Protein AF-A0A614MPD1-F1 (afdb_monomer_lite)

Secondary structure (DSSP, 8-state):
-HHHHHHTT--SSTTSS----PPPPTTT-HHHHHHHHHHHHHHHTT-SEEE-S-SS--EEE-TTTTT--HHHHHHHHHHTHHHHHHHHHHHHHHHIIIIIHHHHHHHHH-HHHHHH-----HHHHHHHHHHTTSB-TTS-B-HHHHTTTTSHHHHHHHHH-HHHHTT-TTS--HHHH-HHHHHHHHHHH-

Foldseek 3Di:
DVLVCVVVVVDDDPPPPDPPLDQDDCVRPVLSNLLLLLLLLLQQQLAQKFADPDPVDGIDGGCVVVPHDSVRSSVVCSVVVVRSSVRSVVVVVVCVVPPVSCVVCCCPPNPVCVVVDDCPDPVVVVVLVLQQLDADPVRGHVVCLVNVNVVVVVSSCLQLPCVSVVVPSSHHPCLVVPVSSNVVSVVVVD

Organism: Salmonella enteritidis (NCBI:txid149539)

Structure (mmCIF, N/CA/C/O backbone):
data_AF-A0A614MPD1-F1
#
_entry.id   AF-A0A614MPD1-F1
#
loop_
_atom_site.group_PDB
_atom_site.id
_atom_site.type_symbol
_atom_site.label_atom_id
_atom_site.label_alt_id
_atom_site.label_comp_id
_atom_site.label_asym_id
_atom_site.label_entity_id
_atom_site.label_seq_id
_atom_site.pdbx_PDB_ins_code
_atom_s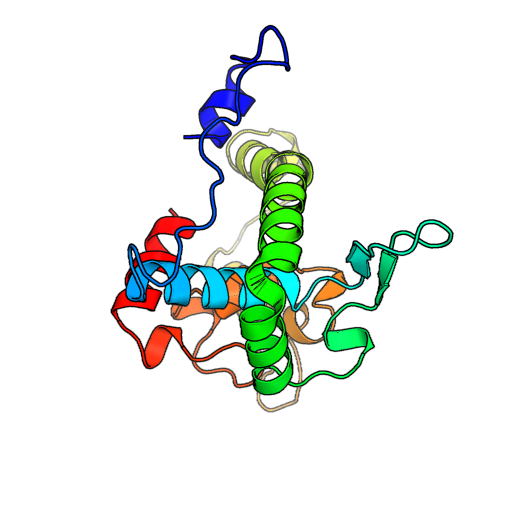ite.Cartn_x
_atom_site.Cartn_y
_atom_site.Cartn_z
_atom_site.occupancy
_atom_site.B_iso_or_equiv
_atom_site.auth_seq_id
_atom_site.auth_comp_id
_atom_site.auth_asym_id
_atom_site.auth_atom_id
_atom_site.pdbx_PDB_model_num
ATOM 1 N N . ALA A 1 1 ? -13.727 5.597 -9.754 1.00 51.06 1 ALA A N 1
ATOM 2 C CA . ALA A 1 1 ? -14.730 6.674 -9.540 1.00 51.06 1 ALA A CA 1
ATOM 3 C C . ALA A 1 1 ? -14.088 8.053 -9.317 1.00 51.06 1 ALA A C 1
ATOM 5 O O . ALA A 1 1 ? -14.394 8.972 -10.068 1.00 51.06 1 ALA A O 1
ATOM 6 N N . ILE A 1 2 ? -13.162 8.209 -8.358 1.00 43.09 2 ILE A N 1
ATOM 7 C CA . ILE A 1 2 ? -12.476 9.491 -8.073 1.00 43.09 2 ILE A CA 1
ATOM 8 C C . ILE A 1 2 ? -11.552 9.923 -9.224 1.00 43.09 2 ILE A C 1
ATOM 10 O O . ILE A 1 2 ? -11.564 11.083 -9.625 1.00 43.09 2 ILE A O 1
ATOM 14 N N . THR A 1 3 ? -10.838 8.985 -9.846 1.00 43.44 3 THR A N 1
ATOM 15 C CA . THR A 1 3 ? -9.975 9.250 -11.011 1.00 43.44 3 THR A CA 1
ATOM 16 C C . THR A 1 3 ? -10.757 9.842 -12.184 1.00 43.44 3 THR A C 1
ATOM 18 O O . THR A 1 3 ? -10.277 10.750 -12.848 1.00 43.44 3 THR A O 1
ATOM 21 N N . SER A 1 4 ? -11.999 9.398 -12.413 1.00 45.75 4 SER A N 1
ATOM 22 C CA . SER A 1 4 ? -12.889 9.974 -13.431 1.00 45.75 4 SER A CA 1
ATOM 23 C C . SER A 1 4 ? -13.348 11.388 -13.054 1.00 45.75 4 SER A C 1
ATOM 25 O O . SER A 1 4 ? -13.361 12.270 -13.906 1.00 45.75 4 SER A O 1
ATOM 27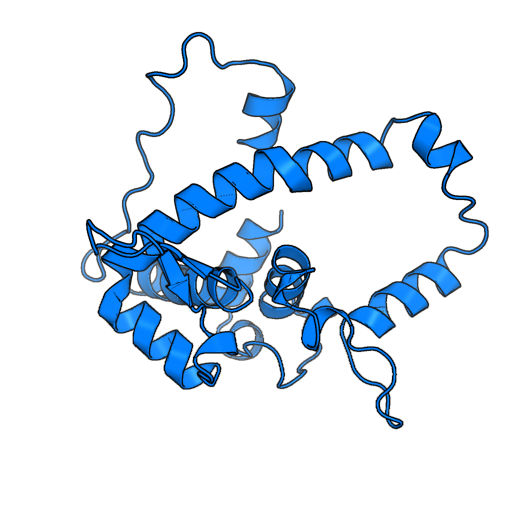 N N . ILE A 1 5 ? -13.668 11.631 -11.780 1.00 48.53 5 ILE A N 1
ATOM 28 C CA . ILE A 1 5 ? -14.045 12.960 -11.265 1.00 48.53 5 ILE A CA 1
ATOM 29 C C . ILE A 1 5 ? -12.899 13.967 -11.465 1.00 48.53 5 ILE A C 1
ATOM 31 O O . ILE A 1 5 ? -13.133 15.082 -11.938 1.00 48.53 5 ILE A O 1
ATOM 35 N N . LEU A 1 6 ? -11.660 13.549 -11.181 1.00 49.69 6 LEU A N 1
ATOM 36 C CA . LEU A 1 6 ? -10.448 14.343 -11.401 1.00 49.69 6 LEU A CA 1
ATOM 37 C C . LEU A 1 6 ? -10.149 14.533 -12.897 1.00 49.69 6 LEU A C 1
ATOM 39 O O . LEU A 1 6 ? -9.849 15.642 -13.331 1.00 49.69 6 LEU A O 1
ATOM 43 N N . LYS A 1 7 ? -10.292 13.473 -13.702 1.00 47.88 7 LYS A N 1
ATOM 44 C CA . LYS A 1 7 ? -10.002 13.465 -15.146 1.00 47.88 7 LYS A CA 1
ATOM 45 C C . LYS A 1 7 ? -10.923 14.370 -15.967 1.00 47.88 7 LYS A C 1
ATOM 47 O O . LYS A 1 7 ? -10.492 14.880 -16.996 1.00 47.88 7 LYS A O 1
ATOM 52 N N . TYR A 1 8 ? -12.164 14.586 -15.532 1.00 53.97 8 TYR A N 1
ATOM 53 C CA . TYR A 1 8 ? -13.145 15.397 -16.265 1.00 53.97 8 TYR A CA 1
ATOM 54 C C . TYR A 1 8 ? -13.383 16.796 -15.674 1.00 53.97 8 TYR A C 1
ATOM 56 O O . TYR A 1 8 ? -14.333 17.457 -16.086 1.00 53.97 8 TYR A O 1
ATOM 64 N N . HIS A 1 9 ? -12.551 17.269 -14.734 1.00 46.38 9 HIS A N 1
ATOM 65 C CA . HIS A 1 9 ? -12.735 18.571 -14.070 1.00 46.38 9 HIS A CA 1
ATOM 66 C C . HIS A 1 9 ? -14.166 18.786 -13.530 1.00 46.38 9 HIS A C 1
ATOM 68 O O . HIS A 1 9 ? -14.705 19.890 -13.573 1.00 46.38 9 HIS A O 1
ATOM 74 N N . ALA A 1 10 ? -14.794 17.748 -12.969 1.00 44.31 10 ALA A N 1
ATOM 75 C CA . ALA A 1 10 ? -16.153 17.841 -12.421 1.00 44.31 10 ALA A CA 1
ATOM 76 C C . ALA A 1 10 ? -16.213 18.536 -11.040 1.00 44.31 10 ALA A C 1
ATOM 78 O O . ALA A 1 10 ? -17.151 18.330 -10.274 1.00 44.31 10 ALA A O 1
ATOM 79 N N . LEU A 1 11 ? -15.207 19.347 -10.698 1.00 42.56 11 LEU A N 1
ATOM 80 C CA . LEU A 1 11 ? -15.108 20.077 -9.434 1.00 42.56 11 LEU A CA 1
ATOM 81 C C . LEU A 1 11 ? -15.125 21.579 -9.698 1.00 42.56 11 LEU A C 1
ATOM 83 O O . LEU A 1 11 ? -14.114 22.273 -9.635 1.00 42.56 11 LEU A O 1
ATOM 87 N N . SER A 1 12 ? -16.326 22.074 -9.964 1.00 31.38 12 SER A N 1
ATOM 88 C CA . SER A 1 12 ? -16.677 23.476 -9.787 1.00 31.38 12 SER A CA 1
ATOM 89 C C . SER A 1 12 ? -17.722 23.542 -8.668 1.00 31.38 12 SER A C 1
ATOM 91 O O . SER A 1 12 ? -18.777 22.934 -8.845 1.00 31.38 12 SER A O 1
ATOM 93 N N . PRO A 1 13 ? -17.526 24.265 -7.546 1.00 43.62 13 PRO A N 1
ATOM 94 C CA . PRO A 1 13 ? -16.299 24.634 -6.836 1.00 43.62 13 PRO A CA 1
ATOM 95 C C . PRO A 1 13 ? -15.909 23.603 -5.746 1.00 43.62 13 PRO A C 1
ATOM 97 O O . PRO A 1 13 ? -16.736 22.832 -5.265 1.00 43.62 13 PRO A O 1
ATOM 100 N N . LEU A 1 14 ? -14.643 23.658 -5.314 1.00 41.47 14 LEU A N 1
ATOM 101 C CA . LEU A 1 14 ? -13.920 22.792 -4.352 1.00 41.47 14 LEU A CA 1
ATOM 102 C C . LEU A 1 14 ? -14.577 22.518 -2.976 1.00 41.47 14 LEU A C 1
ATOM 104 O O . LEU A 1 14 ? -14.015 21.772 -2.183 1.00 41.47 14 LEU A O 1
ATOM 108 N N . GLY A 1 15 ? -15.734 23.103 -2.661 1.00 37.91 15 GLY A N 1
ATOM 109 C CA . GLY A 1 15 ? -16.318 23.066 -1.315 1.00 37.91 15 GLY A CA 1
ATOM 110 C C . GLY A 1 15 ? -17.258 21.897 -1.003 1.00 37.91 15 GLY A C 1
ATOM 111 O O . GLY A 1 15 ? -17.695 21.795 0.136 1.00 37.91 15 GLY A O 1
ATOM 112 N N . VAL A 1 16 ? -17.626 21.049 -1.974 1.00 39.19 16 VAL A N 1
ATOM 113 C CA . VAL A 1 16 ? -18.790 20.143 -1.812 1.00 39.19 16 VAL A CA 1
ATOM 114 C C . VAL A 1 16 ? -18.476 18.643 -1.868 1.00 39.19 16 VAL A C 1
ATOM 116 O O . VAL A 1 16 ? -19.349 17.845 -1.548 1.00 39.19 16 VAL A O 1
ATOM 119 N N . MET A 1 17 ? -17.264 18.196 -2.200 1.00 44.28 17 MET A N 1
ATOM 120 C CA . MET A 1 17 ? -17.076 16.771 -2.515 1.00 44.28 17 MET A CA 1
ATOM 121 C C . MET A 1 17 ? -16.040 16.039 -1.664 1.00 44.28 17 MET A C 1
ATOM 123 O O . MET A 1 17 ? -15.105 15.499 -2.231 1.00 44.28 17 MET A O 1
ATOM 127 N N . ILE A 1 18 ? -16.257 15.954 -0.343 1.00 47.41 18 ILE A N 1
ATOM 128 C CA . ILE A 1 18 ? -15.939 14.756 0.464 1.00 47.41 18 ILE A CA 1
ATOM 129 C C . ILE A 1 18 ? -16.908 14.705 1.666 1.00 47.41 18 ILE A C 1
ATOM 131 O O . ILE A 1 18 ? -16.629 15.270 2.717 1.00 47.41 18 ILE A O 1
ATOM 135 N N . THR A 1 19 ? -18.073 14.067 1.528 1.00 43.81 19 THR A N 1
ATOM 136 C CA . THR A 1 19 ? -19.068 13.948 2.621 1.00 43.81 19 THR A CA 1
ATOM 137 C C . THR A 1 19 ? -19.152 12.552 3.244 1.00 43.81 19 THR A C 1
ATOM 139 O O . THR A 1 19 ? -19.973 12.351 4.129 1.00 43.81 19 THR A O 1
ATOM 142 N N . ASN A 1 20 ? -18.318 11.591 2.819 1.00 46.31 20 ASN A N 1
ATOM 143 C CA . ASN A 1 20 ? -18.426 10.191 3.258 1.00 46.31 20 ASN A CA 1
ATOM 144 C C . ASN A 1 20 ? -17.062 9.497 3.466 1.00 46.31 20 ASN A C 1
ATOM 146 O O . ASN A 1 20 ? -16.822 8.403 2.967 1.00 46.31 20 ASN A O 1
ATOM 150 N N . VAL A 1 21 ? -16.153 10.146 4.198 1.00 58.16 21 VAL A N 1
ATOM 151 C CA . VAL A 1 21 ? -14.916 9.533 4.734 1.00 58.16 21 VAL A CA 1
ATOM 152 C C . VAL A 1 21 ? -15.040 9.338 6.244 1.00 58.16 21 VAL A C 1
ATOM 154 O O . VAL A 1 21 ? -14.172 9.737 7.010 1.00 58.16 21 VAL A O 1
ATOM 157 N N . SER A 1 22 ? -16.170 8.811 6.710 1.00 64.62 22 SER A N 1
ATOM 158 C CA . SER A 1 22 ? -16.291 8.425 8.115 1.00 64.62 22 SER A CA 1
ATOM 159 C C . SER A 1 22 ? -15.662 7.050 8.304 1.00 64.62 22 SER A C 1
ATOM 161 O O . SER A 1 22 ? -16.089 6.095 7.653 1.00 64.62 22 SER A O 1
ATOM 163 N N . LEU A 1 23 ? -14.693 6.945 9.213 1.00 74.31 23 LEU A N 1
ATOM 164 C CA . LEU A 1 23 ? -14.231 5.662 9.736 1.00 74.31 23 LEU A CA 1
ATOM 165 C C . LEU A 1 23 ? -15.451 4.911 10.314 1.00 74.31 23 LEU A C 1
ATOM 167 O O . LEU A 1 23 ? -16.083 5.440 11.233 1.00 74.31 23 LEU A O 1
ATOM 171 N N . PRO A 1 24 ? -15.830 3.725 9.799 1.00 70.06 24 PRO A N 1
ATOM 172 C CA . PRO A 1 24 ? -16.896 2.937 10.402 1.00 70.06 24 PRO A CA 1
ATOM 173 C C . PRO A 1 24 ? -16.479 2.529 11.814 1.00 70.06 24 PRO A C 1
ATOM 175 O O . PRO A 1 24 ? -15.347 2.080 12.041 1.00 70.06 24 PRO A O 1
ATOM 178 N N . SER A 1 25 ? -17.385 2.693 12.779 1.00 74.06 25 SER A N 1
ATOM 179 C CA . SER A 1 25 ? -17.080 2.296 14.149 1.00 74.06 25 SER A CA 1
ATOM 180 C C . SER A 1 25 ? -17.024 0.772 14.256 1.00 74.06 25 SER A C 1
ATOM 182 O O . SER A 1 25 ? -17.729 0.041 13.552 1.00 74.06 25 SER A O 1
ATOM 184 N N . LYS A 1 26 ? -16.212 0.274 15.192 1.00 79.69 26 LYS A N 1
ATOM 185 C CA . LYS A 1 26 ? -16.100 -1.165 15.473 1.00 79.69 26 LYS A CA 1
ATOM 186 C C . LYS A 1 26 ? -17.444 -1.796 15.864 1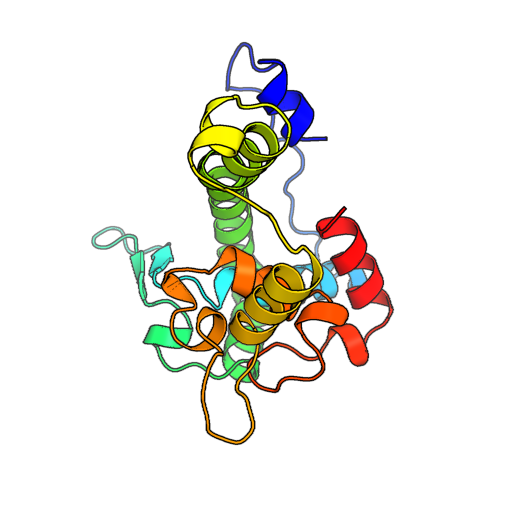.00 79.69 26 LYS A C 1
ATOM 188 O O . LYS A 1 26 ? -17.668 -2.976 15.619 1.00 79.69 26 LYS A O 1
ATOM 193 N N . GLU A 1 27 ? -18.338 -1.003 16.450 1.00 78.62 27 GLU A N 1
ATOM 194 C CA . GLU A 1 27 ? -19.687 -1.404 16.870 1.00 78.62 27 GLU A CA 1
ATOM 195 C C . GLU A 1 27 ? -20.651 -1.554 15.687 1.00 78.62 27 GLU A C 1
ATOM 197 O O . GLU A 1 27 ? -21.575 -2.363 15.747 1.00 78.62 27 GLU A O 1
ATOM 202 N N . GLN A 1 28 ? -20.440 -0.784 14.616 1.00 75.81 28 GLN A N 1
ATOM 203 C CA . GLN A 1 28 ? -21.254 -0.831 13.402 1.00 75.81 28 GLN A CA 1
ATOM 204 C C . GLN A 1 28 ? -20.847 -1.994 12.499 1.00 75.81 28 GLN A C 1
ATOM 206 O O . GLN A 1 28 ? -21.712 -2.727 12.021 1.00 75.81 28 GLN A O 1
ATOM 211 N N . ASN A 1 29 ? -19.541 -2.161 12.265 1.00 82.12 29 ASN A N 1
ATOM 212 C CA . ASN A 1 29 ? -19.015 -3.239 11.435 1.00 82.12 29 ASN A CA 1
ATOM 213 C C . ASN A 1 29 ? -17.560 -3.567 11.799 1.00 82.12 29 ASN A C 1
ATOM 215 O O . ASN A 1 29 ? -16.616 -2.939 11.320 1.00 82.12 29 ASN A O 1
ATOM 219 N N . ALA A 1 30 ? -17.374 -4.582 12.644 1.00 86.19 30 ALA A N 1
ATOM 220 C CA . ALA A 1 30 ? -16.053 -4.984 13.118 1.00 86.19 30 ALA A CA 1
ATOM 221 C C . ALA A 1 30 ? -15.127 -5.490 11.994 1.00 86.19 30 ALA A C 1
ATOM 223 O O . ALA A 1 30 ? -13.924 -5.233 12.049 1.00 86.19 30 ALA A O 1
ATOM 224 N N . ASN A 1 31 ? -15.671 -6.170 10.976 1.00 85.69 31 ASN A N 1
ATOM 225 C CA . ASN A 1 31 ? -14.875 -6.704 9.866 1.00 85.69 31 ASN A CA 1
ATOM 226 C C . ASN A 1 31 ? -14.389 -5.580 8.944 1.00 85.69 31 ASN A C 1
ATOM 228 O O . ASN A 1 31 ? -13.202 -5.514 8.636 1.00 85.69 31 ASN A O 1
ATOM 232 N N . GLU A 1 32 ? -15.267 -4.650 8.558 1.00 83.19 32 GLU A N 1
ATOM 233 C CA . GLU A 1 32 ? -14.857 -3.479 7.768 1.00 83.19 32 GLU A CA 1
ATOM 234 C C . GLU A 1 32 ? -13.856 -2.607 8.525 1.00 83.19 32 GLU A C 1
ATOM 236 O O . GLU A 1 32 ? -12.864 -2.165 7.947 1.00 83.19 32 GLU A O 1
ATOM 241 N N . HIS A 1 33 ? -14.074 -2.402 9.826 1.00 86.12 33 HIS A N 1
ATOM 242 C CA . HIS A 1 33 ? -13.142 -1.661 10.667 1.00 86.12 33 HIS A CA 1
ATOM 243 C C . HIS A 1 33 ? -11.748 -2.307 10.662 1.00 86.12 33 HIS A C 1
ATOM 245 O O . HIS A 1 33 ? -10.753 -1.623 10.432 1.00 86.12 33 HIS A O 1
ATOM 251 N N . LYS A 1 34 ? -11.673 -3.634 10.835 1.00 92.38 34 LYS A N 1
ATOM 252 C CA . LYS A 1 34 ? -10.417 -4.392 10.747 1.00 92.38 34 LYS A CA 1
ATOM 253 C C . LYS A 1 34 ? -9.751 -4.242 9.374 1.00 92.38 34 LYS A C 1
ATOM 255 O O . LYS A 1 34 ? -8.556 -3.974 9.300 1.00 92.38 34 LYS A O 1
ATOM 260 N N . ASN A 1 35 ? -10.517 -4.364 8.291 1.00 91.69 35 ASN A N 1
ATOM 261 C CA . ASN A 1 35 ? -9.992 -4.225 6.932 1.00 91.69 35 ASN A CA 1
ATOM 262 C C . ASN A 1 35 ? -9.415 -2.827 6.674 1.00 91.69 35 ASN A C 1
ATOM 264 O O . ASN A 1 35 ? -8.370 -2.691 6.035 1.00 91.69 35 ASN A O 1
ATOM 268 N N . ILE A 1 36 ? -10.058 -1.788 7.211 1.00 92.38 36 ILE A N 1
ATOM 269 C CA . ILE A 1 36 ? -9.550 -0.417 7.145 1.00 92.38 36 ILE A CA 1
ATOM 270 C C . ILE A 1 36 ? -8.260 -0.275 7.946 1.00 92.38 36 ILE A C 1
ATOM 272 O O . ILE A 1 36 ? -7.309 0.288 7.415 1.00 92.38 36 ILE A O 1
ATOM 276 N N . VAL A 1 37 ? -8.188 -0.807 9.169 1.00 95.19 37 VAL A N 1
ATOM 277 C CA . VAL A 1 37 ? -6.951 -0.800 9.970 1.00 95.19 37 VAL A CA 1
ATOM 278 C C . VAL A 1 37 ? -5.802 -1.447 9.192 1.00 95.19 37 VAL A C 1
ATOM 280 O O . VAL A 1 37 ? -4.742 -0.839 9.056 1.00 95.19 37 VAL A O 1
ATOM 283 N N . ASN A 1 38 ? -6.026 -2.627 8.607 1.00 96.12 38 ASN A N 1
ATOM 284 C CA . ASN A 1 38 ? -5.015 -3.337 7.819 1.00 96.12 38 ASN A CA 1
ATOM 285 C C . ASN A 1 38 ? -4.550 -2.523 6.597 1.00 96.12 38 ASN A C 1
ATOM 287 O O . ASN A 1 38 ? -3.350 -2.445 6.311 1.00 96.12 38 ASN A O 1
ATOM 291 N N . LEU A 1 39 ? -5.486 -1.886 5.886 1.00 96.12 39 LEU A N 1
ATOM 292 C CA . LEU A 1 39 ? -5.167 -1.033 4.742 1.00 96.12 39 LEU A CA 1
ATOM 293 C C . LEU A 1 39 ? -4.398 0.226 5.167 1.00 96.12 39 LEU A C 1
ATOM 295 O O . LEU A 1 39 ? -3.388 0.553 4.549 1.00 96.12 39 LEU A O 1
ATOM 299 N N . VAL A 1 40 ? -4.833 0.908 6.230 1.00 96.50 40 VAL A N 1
ATOM 300 C CA . VAL A 1 40 ? -4.176 2.112 6.768 1.00 96.50 40 VAL A CA 1
ATOM 301 C C . VAL A 1 40 ? -2.759 1.781 7.235 1.00 96.50 40 VAL A C 1
ATOM 303 O O . VAL A 1 40 ? -1.822 2.499 6.883 1.00 96.50 40 VAL A O 1
ATOM 306 N N . ALA A 1 41 ? -2.576 0.665 7.946 1.00 97.69 41 ALA A N 1
ATOM 307 C CA . ALA A 1 41 ? -1.264 0.198 8.379 1.00 97.69 41 ALA A CA 1
ATOM 308 C C . ALA A 1 41 ? -0.338 -0.046 7.178 1.00 97.69 41 ALA A C 1
ATOM 310 O O . ALA A 1 41 ? 0.755 0.5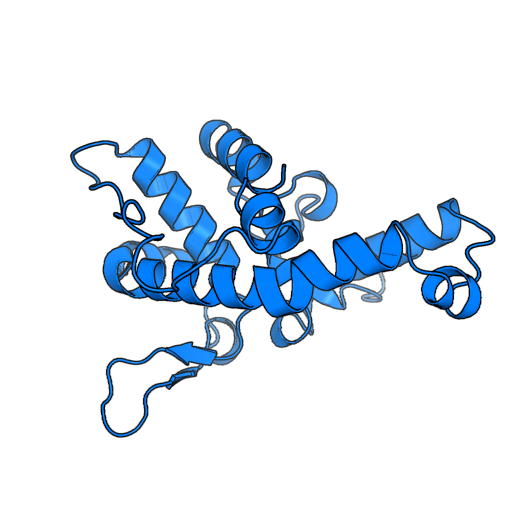17 7.131 1.00 97.69 41 ALA A O 1
ATOM 311 N N . SER A 1 42 ? -0.812 -0.780 6.165 1.00 97.38 42 SER A N 1
ATOM 312 C CA . SER A 1 42 ? -0.067 -1.055 4.924 1.00 97.38 42 SER A CA 1
ATOM 313 C C . SER A 1 42 ? 0.255 0.213 4.120 1.00 97.38 42 SER A C 1
ATOM 315 O O . SER A 1 42 ? 1.291 0.305 3.461 1.00 97.38 42 SER A O 1
ATOM 317 N N . TYR A 1 43 ? -0.636 1.205 4.144 1.00 97.00 43 TYR A N 1
ATOM 318 C CA . TYR A 1 43 ? -0.479 2.445 3.386 1.00 97.00 43 TYR A CA 1
ATOM 319 C C . TYR A 1 43 ? 0.523 3.411 4.020 1.00 97.00 43 TYR A C 1
ATOM 321 O O . TYR A 1 43 ? 1.300 4.070 3.323 1.00 97.00 43 TYR A O 1
ATOM 329 N N . LEU A 1 44 ? 0.478 3.534 5.347 1.00 97.12 44 LEU A N 1
ATOM 330 C CA . LEU A 1 44 ? 1.286 4.498 6.087 1.00 97.12 44 LEU A CA 1
ATOM 331 C C . LEU A 1 44 ? 2.660 3.954 6.485 1.00 97.12 44 LEU A C 1
ATOM 333 O O . LEU A 1 44 ? 3.573 4.758 6.643 1.00 97.12 44 LEU A O 1
ATOM 337 N N . TYR A 1 45 ? 2.838 2.630 6.575 1.00 97.81 45 TYR A N 1
ATOM 338 C CA . TYR A 1 45 ? 4.120 2.018 6.946 1.00 97.81 45 TYR A CA 1
ATOM 339 C C . TYR A 1 45 ? 5.327 2.531 6.135 1.00 97.81 45 TYR A C 1
ATOM 341 O O . TYR A 1 45 ? 6.312 2.943 6.750 1.00 97.81 45 TYR A O 1
ATOM 349 N N . PRO A 1 46 ? 5.282 2.591 4.785 1.00 96.94 46 PRO A N 1
ATOM 350 C CA . PRO A 1 46 ? 6.439 3.021 4.004 1.00 96.94 46 PRO A CA 1
ATOM 351 C C . PRO A 1 46 ? 6.611 4.546 3.962 1.00 96.94 46 PRO A C 1
ATOM 353 O O . PRO A 1 46 ? 7.537 5.046 3.328 1.00 96.94 46 PRO A O 1
ATOM 356 N N . LYS A 1 47 ? 5.709 5.328 4.568 1.00 95.12 47 LYS A N 1
ATOM 357 C CA . LYS A 1 47 ? 5.801 6.790 4.530 1.00 95.12 47 LYS A CA 1
ATOM 358 C C . LYS A 1 47 ? 6.888 7.244 5.502 1.00 95.12 47 LYS A C 1
ATOM 360 O O . LYS A 1 47 ? 6.845 6.911 6.677 1.00 95.12 47 LYS A O 1
ATOM 365 N N . SER A 1 48 ? 7.845 8.031 5.013 1.00 91.44 48 SER A N 1
ATOM 366 C CA . SER A 1 48 ? 9.004 8.481 5.798 1.00 91.44 48 SER A CA 1
ATOM 367 C C . SER A 1 48 ? 8.654 9.454 6.922 1.00 91.44 48 SER A C 1
ATOM 369 O O . SER A 1 48 ? 9.340 9.480 7.941 1.00 91.44 48 SER A O 1
ATOM 371 N N . THR A 1 49 ? 7.591 10.238 6.743 1.00 91.88 49 THR A N 1
ATOM 372 C CA . THR A 1 49 ? 7.065 11.183 7.731 1.00 91.88 49 THR A 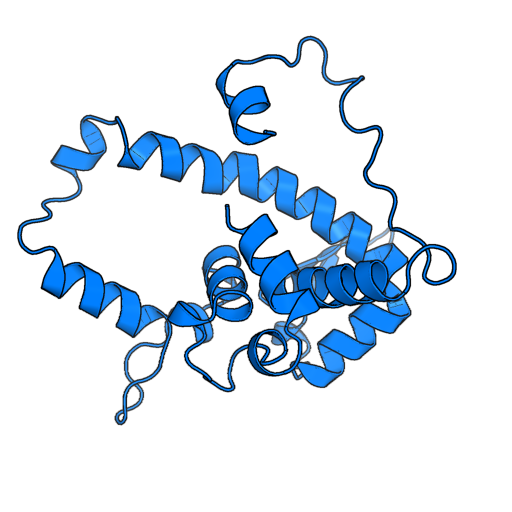CA 1
ATOM 373 C C . THR A 1 49 ? 5.561 11.020 7.863 1.00 91.88 49 THR A C 1
ATOM 375 O O . THR A 1 49 ? 4.900 10.631 6.899 1.00 91.88 49 THR A O 1
ATOM 378 N N . LEU A 1 50 ? 5.010 11.358 9.023 1.00 92.94 50 LEU A N 1
ATOM 379 C CA . LEU A 1 50 ? 3.583 11.341 9.354 1.00 92.94 50 LEU A CA 1
ATOM 380 C C . LEU A 1 50 ? 3.156 12.699 9.906 1.00 92.94 50 LEU A C 1
ATOM 382 O O . LEU A 1 50 ? 3.998 13.503 10.294 1.00 92.94 50 LEU A O 1
ATOM 386 N N . GLU A 1 51 ? 1.866 13.003 9.886 1.00 90.62 51 GLU A N 1
ATOM 387 C CA . GLU A 1 51 ? 1.340 14.225 10.487 1.00 90.62 51 GLU A CA 1
ATOM 388 C C . GLU A 1 51 ? 1.362 14.102 12.016 1.00 90.62 51 GLU A C 1
ATOM 390 O O . GLU A 1 51 ? 1.113 13.034 12.578 1.00 90.62 51 GLU A O 1
ATOM 395 N N . SER A 1 52 ? 1.647 15.210 12.699 1.00 86.19 52 SER A N 1
ATOM 396 C CA . SER A 1 52 ? 1.629 15.283 14.158 1.00 86.19 52 SER A CA 1
ATOM 397 C C . SER A 1 52 ? 0.650 16.348 14.645 1.00 86.19 52 SER A C 1
ATOM 399 O O . SER A 1 52 ? 0.464 17.390 14.014 1.00 86.19 52 SER A O 1
ATOM 401 N N . ASN A 1 53 ? 0.089 16.110 15.829 1.00 81.06 53 ASN A N 1
ATOM 402 C CA . ASN A 1 53 ? -0.743 17.079 16.538 1.00 81.06 53 ASN A CA 1
ATOM 403 C C . ASN A 1 53 ? 0.086 18.131 17.306 1.00 81.06 53 ASN A C 1
ATOM 405 O O . ASN A 1 53 ? -0.480 18.926 18.056 1.00 81.06 53 ASN A O 1
ATOM 409 N N . ASN A 1 54 ? 1.419 18.149 17.159 1.00 81.31 54 ASN A N 1
ATOM 410 C CA . ASN A 1 54 ? 2.268 19.142 17.807 1.00 81.31 54 ASN A CA 1
ATOM 411 C C . ASN A 1 54 ? 2.181 20.485 17.046 1.00 81.31 54 ASN A C 1
ATOM 413 O O . ASN A 1 54 ? 2.580 20.559 15.882 1.00 81.31 54 ASN A O 1
ATOM 417 N N . PRO A 1 55 ? 1.703 21.565 17.693 1.00 77.75 55 PRO A N 1
ATOM 418 C CA . PRO A 1 55 ? 1.516 22.864 17.049 1.00 77.75 55 PRO A CA 1
ATOM 419 C C . PRO A 1 55 ? 2.825 23.555 16.636 1.00 77.75 55 PRO A C 1
ATOM 421 O O . PRO A 1 55 ? 2.795 24.435 15.779 1.00 77.75 55 PRO A O 1
ATOM 424 N N . GLU A 1 56 ? 3.963 23.180 17.225 1.00 83.44 56 GLU A N 1
ATOM 425 C CA . GLU A 1 56 ? 5.283 23.724 16.872 1.00 83.44 56 GLU A CA 1
ATOM 426 C C . GLU A 1 56 ? 5.970 22.915 15.764 1.00 83.44 56 GLU A C 1
ATOM 428 O O . GLU A 1 56 ? 6.805 23.446 15.031 1.00 83.44 56 GLU A O 1
ATOM 433 N N . TRP A 1 57 ? 5.614 21.635 15.631 1.00 79.69 57 TRP A N 1
ATOM 434 C CA . TRP A 1 57 ? 6.233 20.705 14.694 1.00 79.69 57 TRP A CA 1
ATOM 435 C C . TRP A 1 57 ? 5.209 19.681 14.202 1.00 79.69 57 TRP A C 1
ATOM 437 O O . TRP A 1 57 ? 5.055 18.609 14.778 1.00 79.69 57 TRP A O 1
ATOM 447 N N . ASN A 1 58 ? 4.494 20.011 13.129 1.00 83.69 58 ASN A N 1
ATOM 448 C CA . ASN A 1 58 ? 3.317 19.278 12.649 1.00 83.69 58 ASN A CA 1
ATOM 449 C C . ASN A 1 58 ? 3.621 17.962 11.906 1.00 83.69 58 ASN A C 1
ATOM 451 O O . ASN A 1 58 ? 2.755 17.444 11.198 1.00 83.69 58 ASN A O 1
ATOM 455 N N . CYS A 1 59 ? 4.832 17.419 12.036 1.00 88.56 59 CYS A N 1
ATOM 456 C CA . CYS A 1 59 ? 5.207 16.134 11.461 1.00 88.56 59 CYS A CA 1
ATOM 457 C C . CYS A 1 59 ? 5.960 15.248 12.462 1.00 88.56 59 CYS A C 1
ATOM 459 O O . CYS A 1 59 ? 6.605 15.740 13.379 1.00 88.56 59 CYS A O 1
ATOM 461 N N . THR A 1 60 ? 5.865 13.933 12.312 1.00 91.69 60 THR A N 1
ATOM 462 C CA . THR A 1 60 ? 6.683 12.947 13.034 1.00 91.69 60 THR A CA 1
ATOM 463 C C . THR A 1 60 ? 7.428 12.087 12.032 1.00 91.69 60 THR A C 1
ATOM 465 O O . THR A 1 60 ? 7.084 12.054 10.845 1.00 91.69 60 THR A O 1
ATOM 468 N N . ASP A 1 61 ? 8.417 11.354 12.522 1.00 93.12 61 ASP A N 1
ATOM 469 C CA . ASP A 1 61 ? 9.028 10.284 11.754 1.00 93.12 61 ASP A CA 1
ATOM 470 C C . ASP A 1 61 ? 8.018 9.150 11.522 1.00 93.12 61 ASP A C 1
ATOM 472 O O . ASP A 1 61 ? 7.102 8.918 12.318 1.00 93.12 61 ASP A O 1
ATOM 476 N N . GLY A 1 62 ? 8.134 8.501 10.365 1.00 94.12 62 GLY A N 1
ATOM 477 C CA . GLY A 1 62 ? 7.292 7.377 9.978 1.00 94.12 62 GLY A CA 1
ATOM 478 C C . GLY A 1 62 ? 7.729 6.048 10.587 1.00 94.12 62 GLY A C 1
ATOM 479 O O . GLY A 1 62 ? 8.759 5.952 11.255 1.00 94.12 62 GLY A O 1
ATOM 480 N N . ALA A 1 63 ? 6.955 4.995 10.311 1.00 96.31 63 ALA A N 1
ATOM 481 C CA . ALA A 1 63 ? 7.095 3.698 10.973 1.00 96.31 63 ALA A CA 1
ATOM 482 C C . ALA A 1 63 ? 8.512 3.107 10.870 1.00 96.31 63 ALA A C 1
ATOM 484 O O . ALA A 1 63 ? 9.086 2.664 11.863 1.00 96.31 63 ALA A O 1
ATOM 485 N N . ILE A 1 64 ? 9.086 3.137 9.666 1.00 94.75 64 ILE A N 1
ATOM 486 C CA . ILE A 1 64 ? 10.415 2.583 9.384 1.00 94.75 64 ILE A CA 1
ATOM 487 C C . ILE A 1 64 ? 11.521 3.414 10.044 1.00 94.75 64 ILE A C 1
ATOM 489 O O . ILE A 1 64 ? 12.458 2.846 10.601 1.00 94.75 64 ILE A O 1
ATOM 493 N N . SER A 1 65 ? 11.405 4.744 10.018 1.00 92.56 65 SER A N 1
ATOM 494 C CA . SER A 1 65 ? 12.374 5.662 10.633 1.00 92.56 65 SER A CA 1
ATOM 495 C C . SER A 1 65 ? 12.440 5.491 12.154 1.00 92.56 65 SER A C 1
ATOM 497 O O . SER A 1 65 ? 13.520 5.515 12.736 1.00 92.56 65 SER A O 1
ATOM 499 N N . GLU A 1 66 ? 11.286 5.254 12.777 1.00 94.06 66 GLU A N 1
ATOM 500 C CA . GLU A 1 66 ? 11.146 4.944 14.206 1.00 94.06 66 GLU A CA 1
ATOM 501 C C . GLU A 1 66 ? 11.529 3.485 14.541 1.00 94.06 66 GLU A C 1
ATOM 503 O O . GLU A 1 66 ? 11.586 3.098 15.707 1.00 94.06 66 GLU A O 1
ATOM 508 N N . GLY A 1 67 ? 11.813 2.655 13.531 1.00 94.25 67 GLY A N 1
ATOM 509 C CA . GLY A 1 67 ? 12.250 1.271 13.708 1.00 94.25 67 GLY A CA 1
ATOM 510 C C . GLY A 1 67 ? 11.141 0.290 14.090 1.00 94.25 67 GLY A C 1
ATOM 511 O O . GLY A 1 67 ? 11.449 -0.784 14.608 1.00 94.25 67 GLY A O 1
ATOM 512 N N . TYR A 1 68 ? 9.869 0.618 13.840 1.00 96.81 68 TYR A N 1
ATOM 513 C CA . TYR A 1 68 ? 8.760 -0.295 14.114 1.00 96.81 68 TYR A CA 1
ATOM 514 C C . TYR A 1 68 ? 8.805 -1.522 13.198 1.00 96.81 68 TYR A C 1
ATOM 516 O O . TYR A 1 68 ? 8.877 -1.420 11.966 1.00 96.81 68 TYR A O 1
ATOM 524 N N . SER A 1 69 ? 8.660 -2.706 13.794 1.00 96.69 69 SER A N 1
ATOM 525 C CA . SER A 1 69 ? 8.270 -3.892 13.031 1.00 96.69 69 SER A CA 1
ATOM 526 C C . SER A 1 69 ? 6.847 -3.746 12.477 1.00 96.69 69 SER A C 1
ATOM 528 O O . SER A 1 69 ? 6.049 -2.940 12.962 1.00 96.69 69 SER A O 1
ATOM 530 N N . LEU A 1 70 ? 6.507 -4.555 11.471 1.00 96.25 70 LEU A N 1
ATOM 531 C CA . LEU A 1 70 ? 5.166 -4.582 10.878 1.00 96.25 70 LEU A CA 1
ATOM 532 C C . LEU A 1 70 ? 4.074 -4.825 11.937 1.00 96.25 70 LEU A C 1
ATOM 534 O O . LEU A 1 70 ? 3.065 -4.120 11.954 1.00 96.25 70 LEU A O 1
ATOM 538 N N . ASP A 1 71 ? 4.294 -5.760 12.863 1.00 96.12 71 ASP A N 1
ATOM 539 C CA . ASP A 1 71 ? 3.328 -6.087 13.919 1.00 96.12 71 ASP A CA 1
ATOM 540 C C . ASP A 1 71 ? 3.167 -4.954 14.941 1.00 96.12 71 ASP A C 1
ATOM 542 O O . ASP A 1 71 ? 2.062 -4.686 15.414 1.00 96.12 71 ASP A O 1
ATOM 546 N N . GLU A 1 72 ? 4.264 -4.292 15.315 1.00 97.81 72 GLU A N 1
ATOM 547 C CA . GLU A 1 72 ? 4.218 -3.156 16.241 1.00 97.81 72 GLU A CA 1
ATOM 548 C C . GLU A 1 72 ? 3.521 -1.956 15.602 1.00 97.81 72 GLU A C 1
ATOM 550 O O . GLU A 1 72 ? 2.675 -1.330 16.243 1.00 97.81 72 GLU A O 1
ATOM 555 N N . TRP A 1 73 ? 3.824 -1.676 14.331 1.00 97.62 73 TRP A N 1
ATOM 556 C CA . TRP A 1 73 ? 3.163 -0.618 13.576 1.00 97.62 73 TRP A CA 1
ATOM 557 C C . TRP A 1 73 ? 1.666 -0.873 13.437 1.00 97.62 73 TRP A C 1
ATOM 559 O O . TRP A 1 73 ? 0.861 0.018 13.694 1.00 97.62 73 TRP A O 1
ATOM 569 N N . HIS A 1 74 ? 1.283 -2.100 13.086 1.00 97.62 74 HIS A N 1
ATOM 570 C CA . HIS A 1 74 ? -0.120 -2.473 12.935 1.00 97.62 74 HIS A CA 1
ATOM 571 C C . HIS A 1 74 ? -0.898 -2.256 14.234 1.00 97.62 74 HIS A C 1
ATOM 573 O O . HIS A 1 74 ? -1.917 -1.568 14.228 1.00 97.62 74 HIS A O 1
ATOM 579 N N . LYS A 1 75 ? -0.363 -2.727 15.368 1.00 97.75 75 LYS A N 1
ATOM 580 C CA . LYS A 1 75 ? -0.968 -2.500 16.691 1.00 97.75 75 LYS A CA 1
ATOM 581 C C . LYS A 1 75 ? -1.080 -1.020 17.032 1.00 97.75 75 LYS A C 1
ATOM 583 O O . LYS A 1 75 ? -2.082 -0.610 17.612 1.00 97.75 75 LYS A O 1
ATOM 588 N N . LYS A 1 76 ? -0.066 -0.220 16.689 1.00 97.31 76 LYS A N 1
ATOM 589 C CA . LYS A 1 76 ? -0.098 1.231 16.896 1.00 97.31 76 LYS A CA 1
ATOM 590 C C . LYS A 1 76 ? -1.222 1.868 16.080 1.00 97.31 76 LYS A C 1
ATOM 592 O O . LYS A 1 76 ? -2.018 2.622 16.632 1.00 97.31 76 LYS A O 1
ATOM 597 N N . VAL A 1 77 ? -1.336 1.504 14.802 1.00 96.81 77 VAL A N 1
ATOM 598 C CA . VAL A 1 77 ? -2.415 1.972 13.927 1.00 96.81 77 VAL A CA 1
ATOM 599 C C . VAL A 1 77 ? -3.784 1.528 14.429 1.00 96.81 77 VAL A C 1
ATOM 601 O O . VAL A 1 77 ? -4.702 2.334 14.413 1.00 96.81 77 VAL A O 1
ATOM 604 N N . GLU A 1 78 ? -3.936 0.297 14.915 1.00 95.69 78 GLU A N 1
ATOM 605 C CA . GLU A 1 78 ? -5.201 -0.175 15.489 1.00 95.69 78 GLU A CA 1
ATOM 606 C C . GLU A 1 78 ? -5.602 0.636 16.734 1.00 95.69 78 GLU A C 1
ATOM 608 O O . GLU A 1 78 ? -6.761 1.030 16.866 1.00 95.69 78 GLU A O 1
ATOM 613 N N . CYS A 1 79 ? -4.652 0.915 17.634 1.00 95.88 79 CYS A N 1
ATOM 614 C CA . CYS A 1 79 ? -4.912 1.677 18.861 1.00 95.88 79 CYS A CA 1
ATOM 615 C C . CYS A 1 79 ? -5.276 3.144 18.592 1.00 95.88 79 CYS A C 1
ATOM 617 O O . CYS A 1 79 ? -6.064 3.723 19.337 1.00 95.88 79 CYS A O 1
ATOM 619 N N . GLU A 1 80 ? -4.688 3.740 17.556 1.00 94.44 80 GLU A N 1
ATOM 620 C CA . GLU A 1 80 ? -4.776 5.171 17.236 1.00 94.44 80 GLU A CA 1
ATOM 621 C C . GLU A 1 80 ? -5.444 5.396 15.859 1.00 94.44 80 GLU A C 1
ATOM 623 O O . GLU A 1 80 ? -5.145 6.354 15.144 1.00 94.44 80 GLU A O 1
ATOM 628 N N . ILE A 1 81 ? -6.349 4.496 15.449 1.00 93.06 81 ILE A N 1
ATOM 629 C CA . ILE A 1 81 ? -6.913 4.474 14.087 1.00 93.06 81 ILE A CA 1
ATOM 630 C C . ILE A 1 81 ? -7.641 5.767 13.710 1.00 93.06 81 ILE A C 1
ATOM 632 O O . ILE A 1 81 ? -7.624 6.160 12.546 1.00 93.06 81 ILE A O 1
ATOM 636 N N . GLU A 1 82 ? -8.257 6.449 14.676 1.00 89.44 82 GLU A N 1
ATOM 637 C CA . GLU A 1 82 ? -8.951 7.720 14.441 1.00 89.44 82 GLU A CA 1
ATOM 638 C C . GLU A 1 82 ? -7.998 8.796 13.897 1.00 89.44 82 GLU A C 1
ATOM 640 O O . GLU A 1 82 ? -8.354 9.507 12.954 1.00 89.44 82 GLU A O 1
ATOM 645 N N . ASP A 1 83 ? -6.766 8.848 14.412 1.00 89.25 83 ASP A N 1
ATOM 646 C CA . ASP A 1 83 ? -5.736 9.782 13.954 1.00 89.25 83 ASP A CA 1
ATOM 647 C C . ASP A 1 83 ? -5.164 9.342 12.598 1.00 89.25 83 ASP A C 1
ATOM 649 O O . ASP A 1 83 ? -5.098 10.125 11.643 1.00 89.25 83 ASP A O 1
ATOM 653 N N . PHE A 1 84 ? -4.792 8.065 12.469 1.00 94.00 84 PHE A N 1
ATOM 654 C CA . PHE A 1 84 ? -4.141 7.559 11.258 1.00 94.00 84 PHE A CA 1
ATOM 655 C C . PHE A 1 84 ? -5.064 7.481 10.045 1.00 94.00 84 PHE A C 1
ATOM 657 O O . PHE A 1 84 ? -4.611 7.658 8.912 1.00 94.00 84 PHE A O 1
ATOM 664 N N . TYR A 1 85 ? -6.362 7.264 10.245 1.00 91.50 85 TYR A N 1
ATOM 665 C CA . TYR A 1 85 ? -7.317 7.221 9.144 1.00 91.50 85 TYR A CA 1
ATOM 666 C C . TYR A 1 85 ? -7.421 8.577 8.426 1.00 91.50 85 TYR A C 1
ATOM 668 O O . TYR A 1 85 ? -7.427 8.627 7.194 1.00 91.50 85 TYR A O 1
ATOM 676 N N . GLY A 1 86 ? -7.421 9.688 9.171 1.00 87.56 86 GLY A N 1
ATOM 677 C CA . GLY A 1 86 ? -7.414 11.033 8.586 1.00 87.56 86 GLY A CA 1
ATOM 678 C C . GLY A 1 86 ? -6.155 11.311 7.755 1.00 87.56 86 GLY A C 1
ATOM 679 O O . GLY A 1 86 ? -6.239 11.856 6.646 1.00 87.56 86 GLY A O 1
ATOM 680 N N . GLN A 1 87 ? -4.995 10.873 8.254 1.00 91.44 87 GLN A N 1
ATOM 681 C CA . GLN A 1 87 ? -3.720 10.962 7.532 1.00 91.44 87 GLN A CA 1
ATOM 682 C C . GLN A 1 87 ? -3.743 10.125 6.251 1.00 91.44 87 GLN A C 1
ATOM 684 O O . GLN A 1 87 ? -3.388 10.617 5.179 1.00 91.44 87 GLN A O 1
ATOM 689 N N . TYR A 1 88 ? -4.225 8.883 6.340 1.00 92.75 88 TYR A N 1
ATOM 690 C CA . TYR A 1 88 ? -4.388 7.986 5.199 1.00 92.75 88 TYR A CA 1
ATOM 691 C C . TYR A 1 88 ? -5.232 8.618 4.088 1.00 92.75 88 TYR A C 1
ATOM 693 O O . TYR A 1 88 ? -4.773 8.687 2.949 1.00 92.75 88 TYR A O 1
ATOM 701 N N . ILE A 1 89 ? -6.423 9.136 4.406 1.00 88.06 89 ILE A N 1
ATOM 702 C CA . ILE A 1 89 ? -7.307 9.757 3.409 1.00 88.06 89 ILE A CA 1
ATOM 703 C C . ILE A 1 89 ? -6.630 10.955 2.744 1.00 88.06 89 ILE A C 1
ATOM 705 O O . ILE A 1 89 ? -6.622 11.064 1.517 1.00 88.06 89 ILE A O 1
ATOM 709 N N . THR A 1 90 ? -6.033 11.843 3.541 1.00 86.25 90 THR A N 1
ATOM 710 C CA . THR A 1 90 ? -5.374 13.049 3.023 1.00 86.25 90 THR A CA 1
ATOM 711 C C . THR A 1 90 ? -4.231 12.685 2.079 1.00 86.25 90 THR A C 1
ATOM 713 O O . THR A 1 90 ? -4.137 13.216 0.970 1.00 86.25 90 THR A O 1
ATOM 716 N N . ARG A 1 91 ? -3.396 11.721 2.472 1.00 88.94 91 ARG A N 1
ATOM 717 C CA . ARG A 1 91 ? -2.260 11.262 1.668 1.00 88.94 91 ARG A CA 1
ATOM 718 C C . ARG A 1 91 ? -2.693 10.515 0.422 1.00 88.94 91 ARG A C 1
ATOM 720 O O . ARG A 1 91 ? -2.126 10.764 -0.635 1.00 88.94 91 ARG A O 1
ATOM 727 N N . LEU A 1 92 ? -3.721 9.672 0.509 1.00 89.12 92 LEU A N 1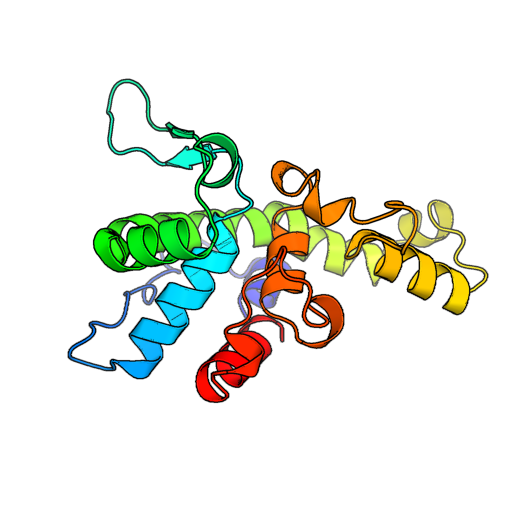
ATOM 728 C CA . LEU A 1 92 ? -4.282 8.986 -0.651 1.00 89.12 92 LEU A CA 1
ATOM 729 C C . LEU A 1 92 ? -4.781 9.975 -1.703 1.00 89.12 92 LEU A C 1
ATOM 731 O O . LEU A 1 92 ? -4.537 9.777 -2.889 1.00 89.12 92 LEU A O 1
ATOM 735 N N . LEU A 1 93 ? -5.432 11.065 -1.292 1.00 86.00 93 LEU A N 1
ATOM 736 C CA . LEU A 1 93 ? -5.869 12.110 -2.219 1.00 86.00 93 LEU A CA 1
ATOM 737 C C . LEU A 1 93 ? -4.683 12.800 -2.901 1.00 86.00 93 LEU A C 1
ATOM 739 O O . LEU A 1 93 ? -4.709 13.007 -4.116 1.00 86.00 93 LEU A O 1
ATOM 743 N N . VAL A 1 94 ? -3.634 13.130 -2.142 1.00 87.06 94 VAL A N 1
ATOM 744 C CA . VAL A 1 94 ? -2.410 13.734 -2.689 1.00 87.06 94 VAL A CA 1
ATOM 745 C C . VAL A 1 94 ? -1.716 12.777 -3.655 1.00 87.06 94 VAL A C 1
ATOM 747 O O . VAL A 1 94 ? -1.394 13.175 -4.775 1.00 87.06 94 VAL A O 1
ATOM 750 N N . ASP A 1 95 ? -1.530 11.518 -3.270 1.00 87.06 95 ASP A N 1
ATOM 751 C CA . ASP A 1 95 ? -0.906 10.476 -4.089 1.00 87.06 95 ASP A CA 1
ATOM 752 C C . ASP A 1 95 ? -1.726 10.198 -5.360 1.00 87.06 95 ASP A C 1
ATOM 754 O O . ASP A 1 95 ? -1.169 10.063 -6.453 1.00 87.06 95 ASP A O 1
ATOM 758 N N . LEU A 1 96 ? -3.059 10.209 -5.261 1.00 84.81 96 LEU A N 1
ATOM 759 C CA . LEU A 1 96 ? -3.954 10.042 -6.403 1.00 84.81 96 LEU A CA 1
ATOM 760 C C . LEU A 1 96 ? -3.769 11.147 -7.449 1.00 84.81 96 LEU A C 1
ATOM 762 O O . LEU A 1 96 ? -3.758 10.865 -8.650 1.00 84.81 96 LEU A O 1
ATOM 766 N N . ILE A 1 97 ? -3.627 12.396 -7.004 1.00 83.19 97 ILE A N 1
ATOM 767 C CA . ILE A 1 97 ? -3.492 13.568 -7.881 1.00 83.19 97 ILE A CA 1
ATOM 768 C C . ILE A 1 97 ? -2.061 13.707 -8.415 1.00 83.19 97 ILE A C 1
ATOM 770 O O . ILE A 1 97 ? -1.876 14.059 -9.580 1.00 83.19 97 ILE A O 1
ATOM 774 N N . SER A 1 98 ? -1.053 13.449 -7.581 1.00 84.12 98 SER A N 1
ATOM 775 C CA . SER A 1 98 ? 0.355 13.736 -7.889 1.00 84.12 98 SER A CA 1
ATOM 776 C C . SER A 1 98 ? 1.109 12.573 -8.532 1.00 84.12 98 SER A C 1
ATOM 778 O O . SER A 1 98 ? 2.035 12.812 -9.307 1.00 84.12 98 SER A O 1
ATOM 780 N N . VAL A 1 99 ? 0.705 11.329 -8.261 1.00 85.44 99 VAL A N 1
ATOM 781 C CA . VAL A 1 99 ? 1.399 10.127 -8.742 1.00 85.44 99 VAL A CA 1
ATOM 782 C C . VAL A 1 99 ? 0.471 9.257 -9.581 1.00 85.44 99 VAL A C 1
ATOM 784 O O . VAL A 1 99 ? 0.723 9.063 -10.767 1.00 85.44 99 VAL A O 1
ATOM 787 N N . ILE A 1 100 ? -0.636 8.768 -9.024 1.00 83.69 100 ILE A N 1
ATOM 788 C CA . ILE A 1 100 ? -1.442 7.730 -9.687 1.00 83.69 100 ILE A CA 1
ATOM 789 C C . ILE A 1 100 ? -2.051 8.254 -10.998 1.00 83.69 100 ILE A C 1
ATOM 791 O O . ILE A 1 100 ? -1.842 7.666 -12.060 1.00 83.69 100 ILE A O 1
ATOM 795 N N . SER A 1 101 ? -2.755 9.392 -10.958 1.00 82.75 101 SER A N 1
ATOM 796 C CA . SER A 1 101 ? -3.431 9.935 -12.147 1.00 82.75 101 SER A CA 1
ATOM 797 C C . SER A 1 101 ? -2.457 10.359 -13.261 1.00 82.75 101 SER A C 1
ATOM 799 O O . SER A 1 101 ? -2.739 10.071 -14.430 1.00 82.75 101 SER A O 1
ATOM 801 N N . PRO A 1 102 ? -1.318 11.027 -12.977 1.00 82.69 102 PRO A N 1
ATOM 802 C CA . PRO A 1 102 ? -0.330 11.331 -14.009 1.00 82.69 102 PRO A CA 1
ATOM 803 C C . PRO A 1 102 ? 0.256 10.085 -14.678 1.00 82.69 102 PRO A C 1
ATOM 805 O O . PRO A 1 102 ? 0.333 10.055 -15.906 1.00 82.69 102 PRO A O 1
ATOM 808 N N . TYR A 1 103 ? 0.623 9.051 -13.916 1.00 81.88 103 TYR A N 1
ATOM 809 C CA . TYR A 1 103 ? 1.225 7.837 -14.479 1.00 81.88 103 TYR A CA 1
ATOM 810 C C . TYR A 1 103 ? 0.229 7.013 -15.308 1.00 81.88 103 TYR A C 1
ATOM 812 O O . TYR A 1 103 ? 0.588 6.538 -16.390 1.00 81.88 103 TYR A O 1
ATOM 820 N N . ASP A 1 104 ? -1.029 6.915 -14.874 1.00 79.62 104 ASP A N 1
ATOM 821 C CA . ASP A 1 104 ? -2.094 6.244 -15.634 1.00 79.62 104 ASP A CA 1
ATOM 822 C C . ASP A 1 104 ? -2.346 6.928 -16.997 1.00 79.62 104 ASP A C 1
ATOM 824 O O . ASP A 1 104 ? -2.427 6.292 -18.054 1.00 79.62 104 ASP A O 1
ATOM 828 N N . ASN A 1 105 ? -2.364 8.265 -17.024 1.00 77.31 105 ASN A N 1
ATOM 829 C CA . ASN A 1 105 ? -2.545 9.015 -18.271 1.00 77.31 105 ASN A CA 1
ATOM 830 C C . ASN A 1 105 ? -1.281 9.031 -19.155 1.00 77.31 105 ASN A C 1
ATOM 832 O O . ASN A 1 105 ? -1.381 8.971 -20.385 1.00 77.31 105 ASN A O 1
ATOM 836 N N . PHE A 1 106 ? -0.091 9.119 -18.555 1.00 81.00 106 PHE A N 1
ATOM 837 C CA . PHE A 1 106 ? 1.171 9.209 -19.290 1.00 81.00 106 PHE A CA 1
ATOM 838 C C . PHE A 1 106 ? 1.486 7.918 -20.052 1.00 81.00 106 PHE A C 1
ATOM 840 O O . PHE A 1 106 ? 1.842 7.970 -21.232 1.00 81.00 106 PHE A O 1
ATOM 847 N N . THR A 1 107 ? 1.296 6.766 -19.404 1.00 75.75 107 THR A N 1
ATOM 848 C CA . THR A 1 107 ? 1.579 5.442 -19.983 1.00 75.75 107 THR A CA 1
ATOM 849 C C . THR A 1 107 ? 0.580 5.040 -21.070 1.00 75.75 107 THR A C 1
ATOM 851 O O . THR A 1 107 ? 0.967 4.434 -22.069 1.00 75.75 107 THR A O 1
ATOM 854 N N . SER A 1 108 ? -0.695 5.413 -20.926 1.00 68.88 108 SER A N 1
ATOM 855 C CA . SER A 1 108 ? -1.761 5.003 -21.850 1.00 68.88 108 SER A CA 1
ATOM 856 C C . SER A 1 108 ? -1.793 5.790 -23.166 1.00 68.88 108 SER A C 1
ATOM 858 O O . SER A 1 108 ? -2.239 5.258 -24.184 1.00 68.88 108 SER A O 1
ATOM 860 N N . SER A 1 109 ? -1.346 7.054 -23.171 1.00 64.00 109 SER A N 1
ATOM 861 C CA . SER A 1 109 ? -1.763 7.995 -24.227 1.00 64.00 109 SER A CA 1
ATOM 862 C C . SER A 1 109 ? -0.696 8.986 -24.709 1.00 64.00 109 SER A C 1
ATOM 864 O O . SER A 1 109 ? -0.918 9.666 -25.714 1.00 64.00 109 SER A O 1
ATOM 866 N N . HIS A 1 110 ? 0.459 9.107 -24.043 1.00 73.81 110 HIS A N 1
ATOM 867 C CA . HIS A 1 110 ? 1.383 10.212 -24.316 1.00 73.81 110 HIS A CA 1
ATOM 868 C C . HIS A 1 110 ? 2.472 9.859 -25.345 1.00 73.81 110 HIS A C 1
ATOM 870 O O . HIS A 1 110 ? 3.190 8.869 -25.217 1.00 73.81 110 HIS A O 1
ATOM 876 N N . SER A 1 111 ? 2.667 10.707 -26.360 1.00 80.25 111 SER A N 1
ATOM 877 C CA . SER A 1 111 ? 3.712 10.519 -27.385 1.00 80.25 111 SER A CA 1
ATOM 878 C C . SER A 1 111 ? 5.126 10.497 -26.792 1.00 80.25 111 SER A C 1
ATOM 880 O O . SER A 1 111 ? 5.967 9.719 -27.236 1.00 80.25 111 SER A O 1
ATOM 882 N N . LEU A 1 112 ? 5.370 11.297 -25.746 1.00 81.19 112 LEU A N 1
ATOM 883 C CA . LEU A 1 112 ? 6.631 11.269 -24.990 1.00 81.19 112 LEU A CA 1
ATOM 884 C C . LEU A 1 112 ? 6.936 9.895 -24.395 1.00 81.19 112 LEU A C 1
ATOM 886 O O . LEU A 1 112 ? 8.090 9.494 -24.459 1.00 81.19 112 LEU A O 1
ATOM 890 N N . TYR A 1 113 ? 5.947 9.150 -23.887 1.00 82.50 113 TYR A N 1
ATOM 891 C CA . TYR A 1 113 ? 6.193 7.814 -23.336 1.00 82.50 113 TYR A CA 1
ATOM 892 C C . TYR A 1 113 ? 6.849 6.903 -24.381 1.00 82.50 113 TYR A C 1
ATOM 894 O O . TYR A 1 113 ? 7.871 6.283 -24.110 1.00 82.50 113 TYR A O 1
ATOM 902 N N . LYS A 1 114 ? 6.343 6.923 -25.622 1.00 77.75 114 LYS A N 1
ATOM 903 C CA . LYS A 1 114 ? 6.902 6.146 -26.744 1.00 77.75 114 LYS A CA 1
ATOM 904 C C . LYS A 1 114 ? 8.318 6.578 -27.145 1.00 77.75 114 LYS A C 1
ATOM 906 O O . LYS A 1 114 ? 9.062 5.769 -27.689 1.00 77.75 114 LYS A O 1
ATOM 911 N N . ASN A 1 115 ? 8.677 7.839 -26.905 1.00 81.88 115 ASN A N 1
ATOM 912 C CA . ASN A 1 115 ? 10.012 8.369 -27.199 1.00 81.88 115 ASN A CA 1
ATOM 913 C C . ASN A 1 115 ? 11.005 8.139 -26.050 1.00 81.88 115 ASN A C 1
ATOM 915 O O . ASN A 1 115 ? 12.193 7.969 -26.304 1.00 81.88 115 ASN A O 1
ATOM 919 N N . MET A 1 116 ? 10.531 8.149 -24.802 1.00 82.31 116 MET A N 1
ATOM 920 C CA . MET A 1 116 ? 11.354 7.939 -23.607 1.00 82.31 116 MET A CA 1
ATOM 921 C C . MET A 1 116 ? 11.602 6.455 -23.339 1.00 82.31 116 MET A C 1
ATOM 923 O O . MET A 1 116 ? 12.698 6.081 -22.932 1.00 82.31 116 MET A O 1
ATOM 927 N N . PHE A 1 117 ? 10.607 5.605 -23.593 1.00 81.75 117 PHE A N 1
ATOM 928 C CA . PHE A 1 117 ? 10.663 4.180 -23.297 1.00 81.75 117 PHE A CA 1
ATOM 929 C C . PHE A 1 117 ? 10.552 3.370 -24.582 1.00 81.75 117 PHE A C 1
ATOM 931 O O . PHE A 1 117 ? 9.509 3.317 -25.234 1.00 81.75 117 PHE A O 1
ATOM 938 N N . LYS A 1 118 ? 11.640 2.683 -24.931 1.00 76.06 118 LYS A N 1
ATOM 939 C CA . LYS A 1 118 ? 11.656 1.715 -26.026 1.00 76.06 118 LYS A CA 1
ATOM 940 C C . LYS A 1 118 ? 11.464 0.312 -25.458 1.00 76.06 118 LYS A C 1
ATOM 942 O O . LYS A 1 118 ? 12.430 -0.392 -25.185 1.00 76.06 118 LYS A O 1
ATOM 947 N N . ILE A 1 119 ? 10.210 -0.088 -25.272 1.00 73.75 119 ILE A N 1
ATOM 948 C CA . ILE A 1 119 ? 9.877 -1.427 -24.773 1.00 73.75 119 ILE A CA 1
ATOM 949 C C . ILE A 1 119 ? 9.956 -2.412 -25.941 1.00 73.75 119 ILE A C 1
ATOM 951 O O . ILE A 1 119 ? 9.016 -2.551 -26.719 1.00 73.75 119 ILE A O 1
ATOM 955 N N . SER A 1 120 ? 11.109 -3.059 -26.105 1.00 69.94 120 SER A N 1
ATOM 956 C CA . SER A 1 120 ? 11.334 -4.056 -27.160 1.00 69.94 120 SER A CA 1
ATOM 957 C C . SER A 1 120 ? 11.057 -5.493 -26.716 1.00 69.94 120 SER A C 1
ATOM 959 O O . SER A 1 120 ? 10.753 -6.327 -27.563 1.00 69.94 120 SER A O 1
ATOM 961 N N . ASN A 1 121 ? 11.147 -5.789 -25.414 1.00 79.19 121 ASN A N 1
ATOM 962 C CA . ASN A 1 121 ? 10.888 -7.118 -24.859 1.00 79.19 121 ASN A CA 1
ATOM 963 C C . ASN A 1 121 ? 10.089 -7.020 -23.550 1.00 79.19 121 ASN A C 1
ATOM 965 O O . ASN A 1 121 ? 10.608 -6.610 -22.515 1.00 79.19 121 ASN A O 1
ATOM 969 N N . TYR A 1 122 ? 8.813 -7.400 -23.608 1.00 80.00 122 TYR A N 1
ATOM 970 C CA . TYR A 1 122 ? 7.896 -7.324 -22.468 1.00 80.00 122 TYR A CA 1
ATOM 971 C C . TYR A 1 122 ? 8.244 -8.319 -21.349 1.00 80.00 122 TYR A C 1
ATOM 973 O O . TYR A 1 122 ? 8.030 -8.027 -20.173 1.00 80.00 122 TYR A O 1
ATOM 981 N N . ASN A 1 123 ? 8.815 -9.476 -21.697 1.00 81.62 123 ASN A N 1
ATOM 982 C CA . ASN A 1 123 ? 9.171 -10.502 -20.715 1.00 81.62 123 ASN A CA 1
ATOM 983 C C . ASN A 1 123 ? 10.345 -10.049 -19.843 1.00 81.62 123 ASN A C 1
ATOM 985 O O . ASN A 1 123 ? 10.287 -10.198 -18.624 1.00 81.62 123 ASN A O 1
ATOM 989 N N . ASP A 1 124 ? 11.365 -9.440 -20.454 1.00 78.94 124 ASP A N 1
ATOM 990 C CA . ASP A 1 124 ? 12.516 -8.902 -19.721 1.00 78.94 124 ASP A CA 1
ATOM 991 C C . ASP A 1 124 ? 12.079 -7.757 -18.803 1.00 78.94 124 ASP A C 1
ATOM 993 O O . ASP A 1 124 ? 12.464 -7.730 -17.639 1.00 78.94 124 ASP A O 1
ATOM 997 N N . LEU A 1 125 ? 11.199 -6.870 -19.286 1.00 82.00 125 LEU A N 1
ATOM 998 C CA . LEU A 1 125 ? 10.632 -5.795 -18.470 1.00 82.00 125 LEU A CA 1
ATOM 999 C C . LEU A 1 125 ? 9.848 -6.344 -17.272 1.00 82.00 125 LEU A C 1
ATOM 1001 O O . LEU A 1 125 ? 10.028 -5.870 -16.157 1.00 82.00 125 LEU A O 1
ATOM 1005 N N . THR A 1 126 ? 9.000 -7.351 -17.489 1.00 81.19 126 THR A N 1
ATOM 1006 C CA . THR A 1 126 ? 8.212 -7.971 -16.412 1.00 81.19 126 THR A CA 1
ATOM 1007 C C . THR A 1 126 ? 9.118 -8.601 -15.361 1.00 81.19 126 THR A C 1
ATOM 1009 O O . THR A 1 126 ? 8.862 -8.464 -14.167 1.00 81.19 126 THR A O 1
ATOM 1012 N N . LYS A 1 127 ? 10.198 -9.259 -15.795 1.00 81.19 127 LYS A N 1
ATOM 1013 C CA . LYS A 1 127 ? 11.197 -9.816 -14.885 1.00 81.19 127 LYS A CA 1
ATOM 1014 C C . LYS A 1 127 ? 11.885 -8.713 -14.079 1.00 81.19 127 LYS A C 1
ATOM 1016 O O . LYS A 1 127 ? 11.868 -8.783 -12.859 1.00 81.19 127 LYS A O 1
ATOM 1021 N N . SER A 1 128 ? 12.394 -7.673 -14.743 1.00 82.56 128 SER A N 1
ATOM 1022 C CA . SER A 1 128 ? 13.042 -6.545 -14.065 1.00 82.56 128 SER A CA 1
ATOM 1023 C C . SER A 1 128 ? 12.120 -5.844 -13.074 1.00 82.56 128 SER A C 1
ATOM 1025 O O . SER A 1 128 ? 12.579 -5.443 -12.018 1.00 82.56 128 SER A O 1
ATOM 1027 N N . VAL A 1 129 ? 10.828 -5.712 -13.387 1.00 85.31 129 VAL A N 1
ATOM 1028 C CA . VAL A 1 129 ? 9.843 -5.143 -12.457 1.00 85.31 129 VAL A CA 1
ATOM 1029 C C . VAL A 1 129 ? 9.649 -6.045 -11.242 1.00 85.31 129 VAL A C 1
ATOM 1031 O O . VAL A 1 129 ? 9.621 -5.537 -10.129 1.00 85.31 129 VAL A O 1
ATOM 1034 N N . ASN A 1 130 ? 9.539 -7.363 -11.428 1.00 84.81 130 ASN A N 1
ATOM 1035 C CA . ASN A 1 130 ? 9.395 -8.295 -10.306 1.00 84.81 130 ASN A CA 1
ATOM 1036 C C . ASN A 1 130 ? 10.619 -8.276 -9.377 1.00 84.81 130 ASN A C 1
ATOM 1038 O O . ASN A 1 130 ? 10.450 -8.359 -8.164 1.00 84.81 130 ASN A O 1
ATOM 1042 N N . ASP A 1 131 ? 11.823 -8.118 -9.932 1.00 89.31 131 ASP A N 1
ATOM 1043 C CA . ASP A 1 131 ? 13.063 -8.036 -9.152 1.00 89.31 131 ASP A CA 1
ATOM 1044 C C . ASP A 1 131 ? 13.087 -6.792 -8.229 1.00 89.31 131 ASP A C 1
ATOM 1046 O O . ASP A 1 131 ? 13.776 -6.796 -7.216 1.00 89.31 131 ASP A O 1
ATOM 1050 N N . LEU A 1 132 ? 12.293 -5.745 -8.505 1.00 93.50 132 LEU A N 1
ATOM 1051 C CA . LEU A 1 132 ? 12.189 -4.566 -7.626 1.00 93.50 132 LEU A CA 1
ATOM 1052 C C . LEU A 1 132 ? 11.451 -4.858 -6.313 1.00 93.50 132 LEU A C 1
ATOM 1054 O O . LEU A 1 132 ? 11.666 -4.165 -5.320 1.00 93.50 132 LEU A O 1
ATOM 1058 N N . PHE A 1 133 ? 10.554 -5.847 -6.311 1.00 94.75 133 PHE A N 1
ATOM 1059 C CA . PHE A 1 133 ? 9.703 -6.172 -5.163 1.00 94.75 133 PHE A CA 1
ATOM 1060 C C . PHE A 1 133 ? 10.346 -7.176 -4.203 1.00 94.75 133 PHE A C 1
ATOM 1062 O O . PHE A 1 133 ? 9.895 -7.303 -3.072 1.00 94.75 133 PHE A O 1
ATOM 1069 N N . HIS A 1 134 ? 11.390 -7.890 -4.626 1.00 93.88 134 HIS A N 1
ATOM 1070 C CA . HIS A 1 134 ? 11.959 -8.993 -3.853 1.00 93.88 134 HIS A CA 1
ATOM 1071 C C . HIS A 1 134 ? 13.471 -9.049 -3.963 1.00 93.88 134 HIS A C 1
ATOM 1073 O O . HIS A 1 134 ? 14.039 -8.760 -5.014 1.00 93.88 134 HIS A O 1
ATOM 1079 N N . PHE A 1 135 ? 14.111 -9.532 -2.902 1.00 92.69 135 PHE A N 1
ATOM 1080 C CA . PHE A 1 135 ? 15.516 -9.906 -2.970 1.00 92.69 135 PHE A CA 1
ATOM 1081 C C . PHE A 1 135 ? 15.682 -11.284 -3.611 1.00 92.69 135 PHE A C 1
ATOM 1083 O O . PHE A 1 135 ? 15.001 -12.246 -3.243 1.00 92.69 135 PHE A O 1
ATOM 1090 N N . ASP A 1 136 ? 16.635 -11.402 -4.531 1.00 89.38 136 ASP A N 1
ATOM 1091 C CA . ASP A 1 136 ? 17.102 -12.698 -5.010 1.00 89.38 136 ASP A CA 1
ATOM 1092 C C . ASP A 1 136 ? 17.957 -13.419 -3.944 1.00 89.38 136 ASP A C 1
ATOM 1094 O O . ASP A 1 136 ? 18.266 -12.896 -2.870 1.00 89.38 136 ASP A O 1
ATOM 1098 N N . SER A 1 137 ? 18.385 -14.650 -4.240 1.00 88.31 137 SER A N 1
ATOM 1099 C CA . SER A 1 137 ? 19.214 -15.448 -3.323 1.00 88.31 137 SER A CA 1
ATOM 1100 C C . SER A 1 137 ? 20.580 -14.830 -2.997 1.00 88.31 137 SER A C 1
ATOM 1102 O O . SER A 1 137 ? 21.231 -15.263 -2.050 1.00 88.31 137 SER A O 1
ATOM 1104 N N . ASN A 1 138 ? 21.036 -13.867 -3.796 1.00 90.38 138 ASN A N 1
ATOM 1105 C CA . ASN A 1 138 ? 22.299 -13.159 -3.620 1.00 90.38 138 ASN A CA 1
ATOM 1106 C C . ASN A 1 138 ? 22.098 -11.784 -2.956 1.00 90.38 138 ASN A C 1
ATOM 1108 O O . ASN A 1 138 ? 23.078 -11.067 -2.762 1.00 90.38 138 ASN A O 1
ATOM 1112 N N . GLY A 1 139 ? 20.858 -11.422 -2.608 1.00 86.69 139 GLY A N 1
ATOM 1113 C CA . GLY A 1 139 ? 20.507 -10.130 -2.026 1.00 86.69 139 GLY A CA 1
ATOM 1114 C C . GLY A 1 139 ? 20.393 -8.986 -3.036 1.00 86.69 139 GLY A C 1
ATOM 1115 O O . GLY A 1 139 ? 20.410 -7.833 -2.617 1.00 86.69 139 GLY A O 1
ATOM 1116 N N . ASN A 1 140 ? 20.299 -9.267 -4.341 1.00 89.31 140 ASN A N 1
ATOM 1117 C CA . ASN A 1 140 ? 20.035 -8.238 -5.353 1.00 89.31 140 ASN A CA 1
ATOM 1118 C C . ASN A 1 140 ? 18.532 -7.972 -5.492 1.00 89.31 140 ASN A C 1
ATOM 1120 O O . ASN A 1 140 ? 17.726 -8.864 -5.233 1.00 89.31 140 ASN A O 1
ATOM 1124 N N . GLY A 1 141 ? 18.177 -6.788 -5.993 1.00 90.88 141 GLY A N 1
ATOM 1125 C CA . GLY A 1 141 ? 16.786 -6.363 -6.151 1.00 90.88 141 GLY A CA 1
ATOM 1126 C C . GLY A 1 141 ? 16.214 -5.811 -4.851 1.00 90.88 141 GLY A C 1
ATOM 1127 O O . GLY A 1 141 ? 16.954 -5.316 -3.999 1.00 90.88 141 GLY A O 1
ATOM 1128 N N . GLY A 1 142 ? 14.896 -5.905 -4.698 1.00 94.06 142 GLY A N 1
ATOM 1129 C CA . GLY A 1 142 ? 14.195 -5.457 -3.497 1.00 94.06 142 GLY A CA 1
ATOM 1130 C C . GLY A 1 142 ? 14.261 -3.944 -3.274 1.00 94.06 142 GLY A C 1
ATOM 1131 O O . GLY A 1 142 ? 14.072 -3.499 -2.145 1.00 94.06 142 GLY A O 1
ATOM 1132 N N . ASP A 1 143 ? 14.507 -3.149 -4.320 1.00 95.38 143 ASP A N 1
ATOM 1133 C CA . ASP A 1 143 ? 14.569 -1.683 -4.279 1.00 95.38 143 ASP A CA 1
ATOM 1134 C C . ASP A 1 143 ? 13.336 -1.073 -3.595 1.00 95.38 143 ASP A C 1
ATOM 1136 O O . ASP A 1 143 ? 13.445 -0.144 -2.801 1.00 95.38 143 ASP A O 1
ATOM 1140 N N . ILE A 1 144 ? 12.150 -1.643 -3.828 1.00 95.62 144 ILE A N 1
ATOM 1141 C CA . ILE A 1 144 ? 10.903 -1.183 -3.202 1.00 95.62 144 ILE A CA 1
ATOM 1142 C C . ILE A 1 144 ? 10.907 -1.440 -1.691 1.00 95.62 144 ILE A C 1
ATOM 1144 O O . ILE A 1 144 ? 10.276 -0.693 -0.948 1.00 95.62 144 ILE A O 1
ATOM 1148 N N . ILE A 1 145 ? 11.613 -2.472 -1.222 1.00 94.62 145 ILE A N 1
ATOM 1149 C CA . ILE A 1 145 ? 11.751 -2.790 0.202 1.00 94.62 145 ILE A CA 1
ATOM 1150 C C . ILE A 1 145 ? 12.743 -1.827 0.864 1.00 94.62 145 ILE A C 1
ATOM 1152 O O . ILE A 1 145 ? 12.405 -1.216 1.879 1.00 94.62 145 ILE A O 1
ATOM 1156 N N . VAL A 1 146 ? 13.949 -1.676 0.300 1.00 92.50 146 VAL A N 1
ATOM 1157 C CA . VAL A 1 146 ? 15.005 -0.828 0.895 1.00 92.50 146 VAL A CA 1
ATOM 1158 C C . VAL A 1 146 ? 14.683 0.657 0.807 1.00 92.50 146 VAL A C 1
ATOM 1160 O O . VAL A 1 146 ? 14.868 1.375 1.786 1.00 92.50 146 VAL A O 1
ATOM 1163 N N . ASP A 1 147 ? 14.123 1.095 -0.318 1.00 93.12 147 ASP A N 1
ATOM 1164 C CA . ASP A 1 147 ? 13.788 2.490 -0.590 1.00 93.12 147 ASP A CA 1
ATOM 1165 C C . ASP A 1 147 ? 12.272 2.712 -0.537 1.00 93.12 147 ASP A C 1
ATOM 1167 O O . ASP A 1 147 ? 11.694 3.492 -1.297 1.00 93.12 147 ASP A O 1
ATOM 1171 N N . SER A 1 148 ? 11.601 2.032 0.391 1.00 92.50 148 SER A N 1
ATOM 1172 C CA . SER A 1 148 ? 10.149 2.123 0.599 1.00 92.50 148 SER A CA 1
ATOM 1173 C C . SER A 1 148 ? 9.645 3.565 0.753 1.00 92.50 148 SER A C 1
ATOM 1175 O O . SER A 1 148 ? 8.584 3.897 0.231 1.00 92.50 148 SER A O 1
ATOM 1177 N N . GLY A 1 149 ? 10.438 4.460 1.353 1.00 90.31 149 GLY A N 1
ATOM 1178 C CA . GLY A 1 149 ? 10.140 5.896 1.428 1.00 90.31 149 GLY A CA 1
ATOM 1179 C C . GLY A 1 149 ? 10.124 6.627 0.077 1.00 90.31 149 GLY A C 1
ATOM 1180 O O . GLY A 1 149 ? 9.407 7.617 -0.068 1.00 90.31 149 GLY A O 1
ATOM 1181 N N . LEU A 1 150 ? 10.876 6.144 -0.919 1.00 90.88 150 LEU A N 1
ATOM 1182 C CA . LEU A 1 150 ? 10.855 6.645 -2.302 1.00 90.88 150 LEU A CA 1
ATOM 1183 C C . LEU A 1 150 ? 9.764 5.970 -3.139 1.00 90.88 150 LEU A C 1
ATOM 1185 O O . LEU A 1 150 ? 9.218 6.586 -4.057 1.00 90.88 150 LEU A O 1
ATOM 1189 N N . PHE A 1 151 ? 9.414 4.729 -2.798 1.00 92.62 151 PHE A N 1
ATOM 1190 C CA . PHE A 1 151 ? 8.417 3.924 -3.500 1.00 92.62 151 PHE A CA 1
ATOM 1191 C C . PHE A 1 151 ? 7.196 3.561 -2.636 1.00 92.62 151 PHE A C 1
ATOM 1193 O O . PHE A 1 151 ? 6.746 2.413 -2.682 1.00 92.62 151 PHE A O 1
ATOM 1200 N N . PRO A 1 152 ? 6.581 4.497 -1.885 1.00 93.88 152 PRO A N 1
ATOM 1201 C CA . PRO A 1 152 ? 5.634 4.123 -0.842 1.00 93.88 152 PRO A CA 1
ATOM 1202 C C . PRO A 1 152 ? 4.354 3.505 -1.401 1.00 93.88 152 PRO A C 1
ATOM 1204 O O . PRO A 1 152 ? 3.840 2.549 -0.838 1.00 93.88 152 PRO A O 1
ATOM 1207 N N . ILE A 1 153 ? 3.863 3.992 -2.545 1.00 92.44 153 ILE A N 1
ATOM 1208 C CA . ILE A 1 153 ? 2.679 3.414 -3.199 1.00 92.44 153 ILE A CA 1
ATOM 1209 C C . ILE A 1 153 ? 2.982 2.003 -3.712 1.00 92.44 153 ILE A C 1
ATOM 1211 O O . ILE A 1 153 ? 2.150 1.112 -3.572 1.00 92.44 153 ILE A O 1
ATOM 1215 N N . LEU A 1 154 ? 4.168 1.782 -4.289 1.00 94.12 154 LEU A N 1
ATOM 1216 C CA . LEU A 1 154 ? 4.546 0.459 -4.785 1.00 94.12 154 LEU A CA 1
ATOM 1217 C C . LEU A 1 154 ? 4.743 -0.524 -3.631 1.00 94.12 154 LEU A C 1
ATOM 1219 O O . LEU A 1 154 ? 4.302 -1.662 -3.742 1.00 94.12 154 LEU A O 1
ATOM 1223 N N . TRP A 1 155 ? 5.325 -0.078 -2.514 1.00 96.88 155 TRP A N 1
ATOM 1224 C CA . TRP A 1 155 ? 5.423 -0.880 -1.297 1.00 96.88 155 TRP A CA 1
ATOM 1225 C C . TRP A 1 155 ? 4.032 -1.254 -0.777 1.00 96.88 155 TRP A C 1
ATOM 1227 O O . TRP A 1 155 ? 3.777 -2.420 -0.493 1.00 96.88 155 TRP A O 1
ATOM 1237 N N . THR A 1 156 ? 3.093 -0.302 -0.728 1.00 96.00 156 THR A N 1
ATOM 1238 C CA . THR A 1 156 ? 1.711 -0.585 -0.321 1.00 96.00 156 THR A CA 1
ATOM 1239 C C . THR A 1 156 ? 1.033 -1.586 -1.252 1.00 96.00 156 THR A C 1
ATOM 1241 O O . THR A 1 156 ? 0.415 -2.526 -0.762 1.00 96.00 156 THR A O 1
ATOM 1244 N N . ILE A 1 157 ? 1.174 -1.432 -2.574 1.00 94.62 157 ILE A N 1
ATOM 1245 C CA . ILE A 1 157 ? 0.646 -2.394 -3.555 1.00 94.62 157 ILE A CA 1
ATOM 1246 C C . ILE A 1 157 ? 1.243 -3.779 -3.306 1.00 94.62 157 ILE A C 1
ATOM 1248 O O . ILE A 1 157 ? 0.499 -4.751 -3.236 1.00 94.62 157 ILE A O 1
ATOM 1252 N N . ALA A 1 158 ? 2.560 -3.870 -3.114 1.00 96.06 158 ALA A N 1
ATOM 1253 C CA . ALA A 1 158 ? 3.230 -5.124 -2.790 1.00 96.06 158 ALA A CA 1
ATOM 1254 C C . ALA A 1 158 ? 2.691 -5.745 -1.501 1.00 96.06 158 ALA A C 1
ATOM 1256 O O . ALA A 1 158 ? 2.493 -6.950 -1.427 1.00 96.06 158 ALA A O 1
ATOM 1257 N N . SER A 1 159 ? 2.377 -4.917 -0.509 1.00 97.06 159 SER A N 1
ATOM 1258 C CA . SER A 1 159 ? 1.837 -5.376 0.762 1.00 97.06 159 SER A CA 1
ATOM 1259 C C . SER A 1 159 ? 0.429 -5.958 0.665 1.00 97.06 159 SER A C 1
ATOM 1261 O O . SER A 1 159 ? 0.112 -6.871 1.424 1.00 97.06 159 SER A O 1
ATOM 1263 N N . ILE A 1 160 ? -0.410 -5.464 -0.249 1.00 96.31 160 ILE A N 1
ATOM 1264 C CA . ILE A 1 160 ? -1.836 -5.829 -0.316 1.00 96.31 160 ILE A CA 1
ATOM 1265 C C . ILE A 1 160 ? -2.221 -6.641 -1.566 1.00 96.31 160 ILE A C 1
ATOM 1267 O O . ILE A 1 160 ? -3.376 -7.037 -1.715 1.00 96.31 160 ILE A O 1
ATOM 1271 N N . ASP A 1 161 ? -1.272 -6.927 -2.457 1.00 95.31 161 ASP A N 1
ATOM 1272 C CA . ASP A 1 161 ? -1.483 -7.744 -3.651 1.00 95.31 161 ASP A CA 1
ATOM 1273 C C . ASP A 1 161 ? -0.742 -9.084 -3.566 1.00 95.31 161 ASP A C 1
ATOM 1275 O O . ASP A 1 161 ? 0.480 -9.130 -3.462 1.00 95.31 161 ASP A O 1
ATOM 1279 N N . LYS A 1 162 ? -1.461 -10.208 -3.686 1.00 95.12 162 LYS A N 1
ATOM 1280 C CA . LYS A 1 162 ? -0.866 -11.552 -3.541 1.00 95.12 162 LYS A CA 1
ATOM 1281 C C . LYS A 1 162 ? 0.232 -11.850 -4.561 1.00 95.12 162 LYS A C 1
ATOM 1283 O O . LYS A 1 162 ? 1.094 -12.683 -4.271 1.00 95.12 162 LYS A O 1
ATOM 1288 N N . LYS A 1 163 ? 0.184 -11.241 -5.750 1.00 92.50 163 LYS A N 1
ATOM 1289 C CA . LYS A 1 163 ? 1.174 -11.477 -6.805 1.00 92.50 163 LYS A CA 1
ATOM 1290 C C . LYS A 1 163 ? 2.485 -10.759 -6.478 1.00 92.50 163 LYS A C 1
ATOM 1292 O O . LYS A 1 163 ? 3.528 -11.387 -6.623 1.00 92.50 163 LYS A O 1
ATOM 1297 N N . TYR A 1 164 ? 2.436 -9.501 -6.041 1.00 93.25 164 TYR A N 1
ATOM 1298 C CA . TYR A 1 164 ? 3.638 -8.734 -5.681 1.00 93.25 164 TYR A CA 1
ATOM 1299 C C . TYR A 1 164 ? 4.130 -8.979 -4.252 1.00 93.25 164 TYR A C 1
ATOM 1301 O O . TYR A 1 164 ? 5.307 -8.792 -3.989 1.00 93.25 164 TYR A O 1
ATOM 1309 N N . ASN A 1 165 ? 3.270 -9.411 -3.331 1.00 95.69 165 ASN A N 1
ATOM 1310 C CA . ASN A 1 165 ? 3.693 -9.790 -1.985 1.00 95.69 165 ASN A CA 1
ATOM 1311 C C . ASN A 1 165 ? 4.535 -11.066 -2.018 1.00 95.69 165 ASN A C 1
ATOM 1313 O O . ASN A 1 165 ? 5.570 -11.159 -1.369 1.00 95.69 165 ASN A O 1
ATOM 1317 N N . ASN A 1 166 ? 4.056 -12.069 -2.762 1.00 93.50 166 ASN A N 1
ATOM 1318 C CA . ASN A 1 166 ? 4.692 -13.372 -2.944 1.00 93.50 166 ASN A CA 1
ATOM 1319 C C . ASN A 1 166 ? 5.207 -14.032 -1.642 1.00 93.50 166 ASN A C 1
ATOM 1321 O O . ASN A 1 166 ? 6.205 -14.753 -1.647 1.00 93.50 166 ASN A O 1
ATOM 1325 N N . LYS A 1 167 ? 4.510 -13.809 -0.520 1.00 94.69 167 LYS A N 1
ATOM 1326 C CA . LYS A 1 167 ? 4.896 -14.273 0.824 1.00 94.69 167 LYS A CA 1
ATOM 1327 C C . LYS A 1 167 ? 6.261 -13.765 1.303 1.00 94.69 167 LYS A C 1
ATOM 1329 O O . LYS A 1 167 ? 6.935 -14.431 2.094 1.00 94.69 167 LYS A O 1
ATOM 1334 N N . ASP A 1 168 ? 6.685 -12.607 0.818 1.00 93.50 168 ASP A N 1
ATOM 1335 C CA . ASP A 1 168 ? 7.897 -11.948 1.277 1.00 93.50 168 ASP A CA 1
ATOM 1336 C C . ASP A 1 168 ? 7.645 -11.300 2.643 1.00 93.50 168 ASP A C 1
ATOM 1338 O O . ASP A 1 168 ? 6.774 -10.449 2.815 1.00 93.50 168 ASP A O 1
ATOM 1342 N N . LYS A 1 169 ? 8.436 -11.707 3.638 1.00 93.50 169 LYS A N 1
ATOM 1343 C CA . LYS A 1 169 ? 8.316 -11.271 5.038 1.00 93.50 169 LYS A CA 1
ATOM 1344 C C . LYS A 1 169 ? 8.523 -9.767 5.254 1.00 93.50 169 LYS A C 1
ATOM 1346 O O . LYS A 1 169 ? 8.293 -9.291 6.360 1.00 93.50 169 LYS A O 1
ATOM 1351 N N . ASN A 1 170 ? 9.017 -9.046 4.248 1.00 94.50 170 ASN A N 1
ATOM 1352 C CA . ASN A 1 170 ? 9.169 -7.595 4.303 1.00 94.50 170 ASN A CA 1
ATOM 1353 C C . ASN A 1 170 ? 7.838 -6.850 4.095 1.00 94.50 170 ASN A C 1
ATOM 1355 O O . ASN A 1 170 ? 7.808 -5.627 4.206 1.00 94.50 170 ASN A O 1
ATOM 1359 N N . TYR A 1 171 ? 6.753 -7.578 3.824 1.00 96.75 171 TYR A N 1
ATOM 1360 C CA . TYR A 1 171 ? 5.402 -7.063 3.644 1.00 96.75 171 TYR A CA 1
ATOM 1361 C C . TYR A 1 171 ? 4.413 -7.700 4.629 1.00 96.75 171 TYR A C 1
ATOM 1363 O O . TYR A 1 171 ? 4.651 -8.804 5.133 1.00 96.75 171 TYR A O 1
ATOM 1371 N N . TYR A 1 172 ? 3.265 -7.052 4.860 1.00 96.75 172 TYR A N 1
ATOM 1372 C CA . TYR A 1 172 ? 2.173 -7.656 5.634 1.00 96.75 172 TYR A CA 1
ATOM 1373 C C . TYR A 1 172 ? 1.671 -8.945 4.983 1.00 96.75 172 TYR A C 1
ATOM 1375 O O . TYR A 1 172 ? 1.610 -9.051 3.763 1.00 96.75 172 TYR A O 1
ATOM 1383 N N . GLN A 1 173 ? 1.299 -9.934 5.795 1.00 96.31 173 GLN A N 1
ATOM 1384 C CA . GLN A 1 173 ? 0.893 -11.261 5.309 1.00 96.31 173 GLN A CA 1
ATOM 1385 C C . GLN A 1 173 ? -0.616 -11.517 5.433 1.00 96.31 173 GLN A C 1
ATOM 1387 O O . GLN A 1 173 ? -1.093 -12.581 5.035 1.00 96.31 173 GLN A O 1
ATOM 1392 N N . ASP A 1 174 ? -1.375 -10.541 5.939 1.00 94.38 174 ASP A N 1
ATOM 1393 C CA . ASP A 1 174 ? -2.815 -10.623 6.200 1.00 94.38 174 ASP A CA 1
ATOM 1394 C C . ASP A 1 174 ? -3.620 -11.078 4.982 1.00 94.38 174 ASP A C 1
ATOM 1396 O O . ASP A 1 174 ? -4.536 -11.880 5.124 1.00 94.38 174 ASP A O 1
ATOM 1400 N N . ILE A 1 175 ? -3.223 -10.672 3.772 1.00 95.69 175 ILE A N 1
ATOM 1401 C CA . ILE A 1 175 ? -3.890 -11.074 2.525 1.00 95.69 175 ILE A CA 1
ATOM 1402 C C . ILE A 1 175 ? -3.908 -12.595 2.294 1.00 95.69 175 ILE A C 1
ATOM 1404 O O . ILE A 1 175 ? -4.736 -13.089 1.535 1.00 95.69 175 ILE A O 1
ATOM 1408 N N . TYR A 1 176 ? -3.012 -13.368 2.913 1.00 96.19 176 TYR A N 1
ATOM 1409 C CA . TYR A 1 176 ? -3.008 -14.834 2.808 1.00 96.19 176 TYR A CA 1
ATOM 1410 C C . TYR A 1 176 ? -3.755 -15.536 3.943 1.00 96.19 176 TYR A C 1
ATOM 1412 O O . TYR A 1 176 ? -4.074 -16.717 3.806 1.00 96.19 176 TYR A O 1
ATOM 1420 N N . CYS A 1 177 ? -3.979 -14.841 5.055 1.00 93.31 177 CYS A N 1
ATOM 1421 C CA . CYS A 1 177 ? -4.565 -15.398 6.271 1.00 93.31 177 CYS A CA 1
ATOM 1422 C C . CYS A 1 177 ? -6.024 -14.965 6.472 1.00 93.31 177 CYS A C 1
ATOM 1424 O O . CYS A 1 177 ? -6.732 -15.581 7.266 1.00 93.31 177 CYS A O 1
ATOM 1426 N N . ASP A 1 178 ? -6.455 -13.914 5.775 1.00 94.19 178 ASP A N 1
ATOM 1427 C CA . ASP A 1 178 ? -7.775 -13.306 5.873 1.00 94.19 178 ASP A CA 1
ATOM 1428 C C . ASP A 1 178 ? -8.341 -13.063 4.464 1.00 94.19 178 ASP A C 1
ATOM 1430 O O . ASP A 1 178 ? -7.925 -12.144 3.751 1.00 94.19 178 ASP A O 1
ATOM 1434 N N . ASP A 1 179 ? -9.270 -13.927 4.048 1.00 94.38 179 ASP A N 1
ATOM 1435 C CA . ASP A 1 179 ? -9.906 -13.842 2.730 1.00 94.38 179 ASP A CA 1
ATOM 1436 C C . ASP A 1 179 ? -10.781 -12.582 2.596 1.00 94.38 179 ASP A C 1
ATOM 1438 O O . ASP A 1 179 ? -10.782 -11.963 1.531 1.00 94.38 179 ASP A O 1
ATOM 1442 N N . ASP A 1 180 ? -11.435 -12.138 3.679 1.00 90.94 180 ASP A N 1
ATOM 1443 C CA . ASP A 1 180 ? -12.244 -10.911 3.679 1.00 90.94 180 ASP A CA 1
ATOM 1444 C C . ASP A 1 180 ? -11.351 -9.686 3.431 1.00 90.94 180 ASP A C 1
ATOM 1446 O O . ASP A 1 180 ? -11.694 -8.796 2.645 1.00 90.94 180 ASP A O 1
ATOM 1450 N N . PHE A 1 181 ? -10.181 -9.636 4.077 1.00 94.31 181 PHE A N 1
ATOM 1451 C CA . PHE A 1 181 ? -9.222 -8.559 3.838 1.00 94.31 181 PHE A CA 1
ATOM 1452 C C . PHE A 1 181 ? -8.628 -8.623 2.429 1.00 94.31 181 PHE A C 1
ATOM 1454 O O . PHE A 1 181 ? -8.457 -7.585 1.789 1.00 94.31 181 PHE A O 1
ATOM 1461 N N . ASN A 1 182 ? -8.337 -9.819 1.915 1.00 94.31 182 ASN A N 1
ATOM 1462 C CA . ASN A 1 182 ? -7.862 -9.976 0.544 1.00 94.31 182 ASN A CA 1
ATOM 1463 C C . ASN A 1 182 ? -8.868 -9.419 -0.473 1.00 94.31 182 ASN A C 1
ATOM 1465 O O . ASN A 1 182 ? -8.477 -8.669 -1.365 1.00 94.31 182 ASN A O 1
ATOM 1469 N N . ASP A 1 183 ? -10.152 -9.738 -0.335 1.00 89.00 183 ASP A N 1
ATOM 1470 C CA . ASP A 1 183 ? -11.191 -9.244 -1.245 1.00 89.00 183 ASP A CA 1
ATOM 1471 C C . ASP A 1 183 ? -11.357 -7.720 -1.144 1.00 89.00 183 ASP A C 1
ATOM 1473 O O . ASP A 1 183 ? -11.510 -7.020 -2.156 1.00 89.00 183 ASP A O 1
ATOM 1477 N N . TYR A 1 184 ? -11.239 -7.180 0.071 1.00 88.56 184 TYR A N 1
ATOM 1478 C CA . TYR A 1 184 ? -11.216 -5.741 0.311 1.00 88.56 184 TYR A CA 1
ATOM 1479 C C . TYR A 1 184 ? -10.010 -5.058 -0.359 1.00 88.56 184 TYR A C 1
ATOM 1481 O O . TYR A 1 184 ? -10.167 -4.049 -1.047 1.00 88.56 184 TYR A O 1
ATOM 1489 N N . ALA A 1 185 ? -8.813 -5.632 -0.225 1.00 89.06 185 ALA A N 1
ATOM 1490 C CA . ALA A 1 185 ? -7.594 -5.136 -0.855 1.00 89.06 185 ALA A CA 1
ATOM 1491 C C . ALA A 1 185 ? -7.676 -5.165 -2.388 1.00 89.06 185 ALA A C 1
ATOM 1493 O O . ALA A 1 185 ? -7.315 -4.190 -3.046 1.00 89.06 185 ALA A O 1
ATOM 1494 N N . GLN A 1 186 ? -8.208 -6.241 -2.970 1.00 87.50 186 GLN A N 1
ATOM 1495 C CA . GLN A 1 186 ? -8.405 -6.330 -4.419 1.00 87.50 186 GLN A CA 1
ATOM 1496 C C . GLN A 1 186 ? -9.405 -5.283 -4.926 1.00 87.50 186 GLN A C 1
ATOM 1498 O O . GLN A 1 186 ? -9.188 -4.695 -5.982 1.00 87.50 186 GLN A O 1
ATOM 1503 N N . SER A 1 187 ? -10.447 -4.984 -4.144 1.00 84.94 187 SER A N 1
ATOM 1504 C CA . SER A 1 187 ? -11.398 -3.907 -4.455 1.00 84.94 187 SER A CA 1
ATOM 1505 C C . SER A 1 187 ? -10.760 -2.514 -4.396 1.00 84.94 187 SER A C 1
ATOM 1507 O O . SER A 1 187 ? -11.167 -1.616 -5.126 1.00 84.94 187 SER A O 1
ATOM 1509 N N . PHE A 1 188 ? -9.758 -2.313 -3.535 1.00 85.69 188 PHE A N 1
ATOM 1510 C CA . PHE A 1 188 ? -8.993 -1.065 -3.477 1.00 85.69 188 PHE A CA 1
ATOM 1511 C C . PHE A 1 188 ? -8.050 -0.893 -4.681 1.00 85.69 188 PHE A C 1
ATOM 1513 O O . PHE A 1 188 ? -7.832 0.230 -5.134 1.00 85.69 188 PHE A O 1
ATOM 1520 N N . LEU A 1 189 ? -7.494 -1.991 -5.200 1.00 82.94 189 LEU A N 1
ATOM 1521 C CA . LEU A 1 189 ? -6.554 -1.987 -6.327 1.00 82.94 189 LEU A CA 1
ATOM 1522 C C . LEU A 1 189 ? -7.225 -1.871 -7.711 1.00 82.94 189 LEU A C 1
ATOM 1524 O O . LEU A 1 189 ? -6.520 -1.652 -8.699 1.00 82.94 189 LEU A O 1
ATOM 1528 N N . SER A 1 190 ? -8.548 -2.045 -7.793 1.00 76.69 190 SER A N 1
ATOM 1529 C CA . SER A 1 190 ? -9.340 -2.013 -9.037 1.00 76.69 190 SER A CA 1
ATOM 1530 C C . SER A 1 190 ? -9.888 -0.630 -9.386 1.00 76.69 190 SER A C 1
ATOM 1532 O O . SER A 1 190 ? -9.856 -0.266 -10.584 1.00 76.69 190 SER A O 1
#

Radius of gyration: 18.08 Å; chains: 1; bounding box: 44×40×46 Å

pLDDT: mean 83.96, std 15.47, range [31.38, 97.81]

Sequence (190 aa):
AITSILKYHALSPLGVMITNVSLPSKEQNANEHKNIVNLVASYLYPKSTLESNNPEWNCTDGAISEGYSLDEWHKKVECEIEDFYGQYITRLLVDLISVISPYDNFTSSHSLYKNMFKISNYNDLTKSVNDLFHFDSNGNGGDIIVDSGLFPILWTIASIDKKYNNKDKNYYQDIYCDDDFNDYAQSFLS